Protein AF-A0A7G5FDU5-F1 (afdb_monomer_lite)

Foldseek 3Di:
DVPVLVVLVVVVVVVVPDPPPPPPDADDDDPDDCPVVCLLVSQLVNLVVVLVPPDPDPVSVVVSVVNSVVSNVVSVVVVVVVVQVVLVVVLVVLLVPDDPVLDDPVLLVLCVVLVVLLVLQSSVSQEDNRKDQLCVSDVPSVVSVVSQVSNVVSVQKDKAPPPHPPDSSRIIMGGYSNVSNSSVVVD

Structure (mmCIF, N/CA/C/O backbone):
data_AF-A0A7G5FDU5-F1
#
_entry.id   AF-A0A7G5FDU5-F1
#
loop_
_atom_site.group_PDB
_atom_site.id
_atom_site.type_symbol
_atom_site.label_atom_id
_atom_site.label_alt_id
_atom_site.label_comp_id
_atom_site.label_asym_id
_atom_site.label_entity_id
_atom_site.label_seq_id
_atom_site.pdbx_PDB_ins_code
_atom_site.Cartn_x
_atom_site.Cartn_y
_atom_site.Cartn_z
_atom_site.occupancy
_atom_site.B_iso_or_equiv
_atom_site.auth_seq_id
_atom_site.auth_comp_id
_atom_site.auth_asym_id
_atom_site.auth_atom_id
_atom_site.pdbx_PDB_model_num
ATOM 1 N N . MET A 1 1 ? 20.911 -15.253 -42.446 1.00 45.03 1 MET A N 1
ATOM 2 C CA . MET A 1 1 ? 20.793 -14.123 -41.491 1.00 45.03 1 MET A CA 1
ATOM 3 C C . MET A 1 1 ? 19.355 -13.672 -41.202 1.00 45.03 1 MET A C 1
ATOM 5 O O . MET A 1 1 ? 19.129 -13.190 -40.105 1.00 45.03 1 MET A O 1
ATOM 9 N N . SER A 1 2 ? 18.368 -13.871 -42.090 1.00 50.72 2 SER A N 1
ATOM 10 C CA . SER A 1 2 ? 16.967 -13.445 -41.855 1.00 50.72 2 SER A CA 1
ATOM 11 C C . SER A 1 2 ? 16.194 -14.270 -40.800 1.00 50.72 2 SER A C 1
ATOM 13 O O . SER A 1 2 ? 15.329 -13.727 -40.120 1.00 50.72 2 SER A O 1
ATOM 15 N N . ALA A 1 3 ? 16.530 -15.550 -40.593 1.00 37.69 3 ALA A N 1
ATOM 16 C CA . ALA A 1 3 ? 15.773 -16.426 -39.689 1.00 37.69 3 ALA A CA 1
ATOM 17 C C . ALA A 1 3 ? 15.957 -16.104 -38.191 1.00 37.69 3 ALA A C 1
ATOM 19 O O . ALA A 1 3 ? 15.025 -16.260 -37.409 1.00 37.69 3 ALA A O 1
ATOM 20 N N . ILE A 1 4 ? 17.134 -15.618 -37.784 1.00 46.03 4 ILE A N 1
ATOM 21 C CA . ILE A 1 4 ? 17.449 -15.362 -36.367 1.00 46.03 4 ILE A CA 1
ATOM 22 C C . ILE A 1 4 ? 16.678 -14.136 -35.857 1.00 46.03 4 ILE A C 1
ATOM 24 O O . ILE A 1 4 ? 16.121 -14.167 -34.762 1.00 46.03 4 ILE A O 1
ATOM 28 N N . VAL A 1 5 ? 16.562 -13.092 -36.684 1.00 44.59 5 VAL A N 1
ATOM 29 C CA . VAL A 1 5 ? 15.826 -11.863 -36.349 1.00 44.59 5 VAL A CA 1
ATOM 30 C C . VAL A 1 5 ? 14.330 -12.147 -36.185 1.00 44.59 5 VAL A C 1
ATOM 32 O O . VAL A 1 5 ? 13.728 -11.701 -35.211 1.00 44.59 5 VAL A O 1
ATOM 35 N N . SER A 1 6 ? 13.739 -12.965 -37.065 1.00 43.47 6 SER A N 1
ATOM 36 C CA . SER A 1 6 ? 12.334 -13.374 -36.937 1.00 43.47 6 SER A CA 1
ATOM 37 C C . SER A 1 6 ? 12.074 -14.241 -35.707 1.00 43.47 6 SER A C 1
ATOM 39 O O . SER A 1 6 ? 11.037 -14.073 -35.075 1.00 43.47 6 SER A O 1
ATOM 41 N N . VAL A 1 7 ? 13.000 -15.125 -35.320 1.00 46.69 7 VAL A N 1
ATOM 42 C CA . VAL A 1 7 ? 12.842 -15.973 -34.124 1.00 46.69 7 VAL A CA 1
ATOM 43 C C . VAL A 1 7 ? 12.918 -15.147 -32.838 1.00 46.69 7 VAL A C 1
ATOM 45 O O . VAL A 1 7 ? 12.110 -15.359 -31.936 1.00 46.69 7 VAL A O 1
ATOM 48 N N . VAL A 1 8 ? 13.813 -14.156 -32.762 1.00 51.56 8 VAL A N 1
ATOM 49 C CA . VAL A 1 8 ? 13.905 -13.248 -31.604 1.00 51.56 8 VAL A CA 1
ATOM 50 C C . VAL A 1 8 ? 12.656 -12.370 -31.487 1.00 51.56 8 VAL A C 1
ATOM 52 O O . VAL A 1 8 ? 12.123 -12.209 -30.389 1.00 51.56 8 VAL A O 1
ATOM 55 N N . PHE A 1 9 ? 12.130 -11.864 -32.608 1.00 46.25 9 PHE A N 1
ATOM 56 C CA . PHE A 1 9 ? 10.895 -11.073 -32.617 1.00 46.25 9 PHE A CA 1
ATOM 57 C C . PHE A 1 9 ? 9.661 -11.916 -32.261 1.00 46.25 9 PHE A C 1
ATOM 59 O O . PHE A 1 9 ? 8.802 -11.466 -31.504 1.00 46.25 9 PHE A O 1
ATOM 66 N N . LEU A 1 10 ? 9.592 -13.161 -32.747 1.00 43.03 10 LEU A N 1
ATOM 67 C CA . LEU A 1 10 ? 8.512 -14.100 -32.436 1.00 43.03 10 LEU A CA 1
ATOM 68 C C . LEU A 1 10 ? 8.542 -14.521 -30.960 1.00 43.03 10 LEU A C 1
ATOM 70 O O . LEU A 1 10 ? 7.496 -14.569 -30.320 1.00 43.03 10 LEU A O 1
ATOM 74 N N . LEU A 1 11 ? 9.730 -14.764 -30.394 1.00 45.94 11 LEU A N 1
ATOM 75 C CA . LEU A 1 11 ? 9.900 -15.064 -28.970 1.00 45.94 11 LEU A CA 1
ATOM 76 C C . LEU A 1 11 ? 9.555 -13.857 -28.090 1.00 45.94 11 LEU A C 1
ATOM 78 O O . LEU A 1 11 ? 8.879 -14.027 -27.079 1.00 45.94 11 LEU A O 1
ATOM 82 N N . ALA A 1 12 ? 9.931 -12.639 -28.491 1.00 48.41 12 ALA A N 1
ATOM 83 C CA . ALA A 1 12 ? 9.543 -11.413 -27.791 1.00 48.41 12 ALA A CA 1
ATOM 84 C C . ALA A 1 12 ? 8.020 -11.178 -27.834 1.00 48.41 12 ALA A C 1
ATOM 86 O O . ALA A 1 12 ? 7.420 -10.799 -26.827 1.00 48.41 12 ALA A O 1
ATOM 87 N N . TYR A 1 13 ? 7.381 -11.463 -28.974 1.00 46.00 13 TYR A N 1
ATOM 88 C CA . TYR A 1 13 ? 5.932 -11.359 -29.152 1.00 46.00 13 TYR A CA 1
ATOM 89 C C . TYR A 1 13 ? 5.166 -12.422 -28.345 1.00 46.00 13 TYR A C 1
ATOM 91 O O . TYR A 1 13 ? 4.214 -12.095 -27.637 1.00 46.00 13 TYR A O 1
ATOM 99 N N . LEU A 1 14 ? 5.621 -13.679 -28.366 1.00 42.88 14 LEU A N 1
ATOM 100 C CA . LEU A 1 14 ? 5.042 -14.775 -27.580 1.00 42.88 14 LEU A CA 1
ATOM 101 C C . LEU A 1 14 ? 5.230 -14.565 -26.068 1.00 42.88 14 LEU A C 1
ATOM 103 O O . LEU A 1 14 ? 4.313 -14.832 -25.292 1.00 42.88 14 LEU A O 1
ATOM 107 N N . TYR A 1 15 ? 6.368 -14.013 -25.635 1.00 46.22 15 TYR A N 1
ATOM 108 C CA . TYR A 1 15 ? 6.625 -13.691 -24.224 1.00 46.22 15 TYR A CA 1
ATOM 109 C C . TYR A 1 15 ? 5.814 -12.483 -23.720 1.00 46.22 15 TYR A C 1
ATOM 111 O O . TYR A 1 15 ? 5.502 -12.377 -22.530 1.00 46.22 15 TYR A O 1
ATOM 119 N N . ALA A 1 16 ? 5.432 -11.572 -24.620 1.00 49.00 16 ALA A N 1
ATOM 120 C CA . ALA A 1 16 ? 4.505 -10.486 -24.314 1.00 49.00 16 ALA A CA 1
ATOM 121 C C . ALA A 1 16 ? 3.049 -10.971 -24.164 1.00 49.00 16 ALA A C 1
ATOM 123 O O . ALA A 1 16 ? 2.266 -10.310 -23.474 1.00 49.00 16 ALA A O 1
ATOM 124 N N . GLN A 1 17 ? 2.700 -12.112 -24.774 1.00 42.25 17 GLN A N 1
ATOM 125 C CA . GLN A 1 17 ? 1.347 -12.674 -24.776 1.00 42.25 17 GLN A CA 1
ATOM 126 C C . GLN A 1 17 ? 1.071 -13.725 -23.696 1.00 42.25 17 GLN A C 1
ATOM 128 O O . GLN A 1 17 ? -0.099 -14.010 -23.465 1.00 42.25 17 GLN A O 1
ATOM 133 N N . THR A 1 18 ? 2.068 -14.286 -23.002 1.00 37.06 18 THR A N 1
ATOM 134 C CA . THR A 1 18 ? 1.813 -15.288 -21.952 1.00 37.06 18 THR A CA 1
ATOM 135 C C . THR A 1 18 ? 1.160 -14.656 -20.709 1.00 37.06 18 THR A C 1
ATOM 137 O O . THR A 1 18 ? 1.796 -13.862 -19.999 1.00 37.06 18 THR A O 1
ATOM 140 N N . PRO A 1 19 ? -0.104 -15.002 -20.381 1.00 36.59 19 PRO A N 1
ATOM 141 C CA . PRO A 1 19 ? -0.736 -14.572 -19.145 1.00 36.59 19 PRO A CA 1
ATOM 142 C C . PRO A 1 19 ? -0.238 -15.483 -18.021 1.00 36.59 19 PRO A C 1
ATOM 144 O O . PRO A 1 19 ? -0.848 -16.500 -17.694 1.00 36.59 19 PRO A O 1
ATOM 147 N N . ALA A 1 20 ? 0.905 -15.143 -17.430 1.00 39.84 20 ALA A N 1
ATOM 148 C CA . ALA A 1 20 ? 1.322 -15.783 -16.195 1.00 39.84 20 ALA A CA 1
ATOM 149 C C . ALA A 1 20 ? 0.358 -15.334 -15.089 1.00 39.84 20 ALA A C 1
ATOM 151 O O . ALA A 1 20 ? 0.423 -14.199 -14.616 1.00 39.84 20 ALA A O 1
ATOM 152 N N . ARG A 1 21 ? -0.563 -16.227 -14.707 1.00 34.94 21 ARG A N 1
ATOM 153 C CA . ARG A 1 21 ? -1.276 -16.175 -13.430 1.00 34.94 21 ARG A CA 1
ATOM 154 C C . ARG A 1 21 ? -0.217 -16.186 -12.329 1.00 34.94 21 ARG A C 1
ATOM 156 O O . ARG A 1 21 ? 0.199 -17.248 -11.882 1.00 34.94 21 ARG A O 1
ATOM 163 N N . ALA A 1 22 ? 0.266 -15.011 -11.941 1.00 32.56 22 ALA A N 1
ATOM 164 C CA . ALA A 1 22 ? 1.014 -14.862 -10.711 1.00 32.56 22 ALA A CA 1
ATOM 165 C C . ALA A 1 22 ? 0.015 -15.140 -9.589 1.00 32.56 22 ALA A C 1
ATOM 167 O O . ALA A 1 22 ? -0.865 -14.334 -9.297 1.00 32.56 22 ALA A O 1
ATOM 168 N N . VAL A 1 23 ? 0.085 -16.357 -9.063 1.00 32.56 23 VAL A N 1
ATOM 169 C CA . VAL A 1 23 ? -0.540 -16.750 -7.811 1.00 32.56 23 VAL A CA 1
ATOM 170 C C . VAL A 1 23 ? 0.114 -15.872 -6.748 1.00 32.56 23 VAL A C 1
ATOM 172 O O . VAL A 1 23 ? 1.287 -16.039 -6.428 1.00 32.56 23 VAL A O 1
ATOM 175 N N . PHE A 1 24 ? -0.615 -14.855 -6.296 1.00 31.95 24 PHE A N 1
ATOM 176 C CA . PHE A 1 24 ? -0.237 -14.064 -5.133 1.00 31.95 24 PHE A CA 1
ATOM 177 C C . PHE A 1 24 ? -0.588 -14.910 -3.923 1.00 31.95 24 PHE A C 1
ATOM 179 O O . PHE A 1 24 ? -1.718 -14.858 -3.447 1.00 31.95 24 PHE A O 1
ATOM 186 N N . ASP A 1 25 ? 0.356 -15.756 -3.523 1.00 26.27 25 ASP A N 1
ATOM 187 C CA . ASP A 1 25 ? 0.242 -16.518 -2.293 1.00 26.27 25 ASP A CA 1
ATOM 188 C C . ASP A 1 25 ? 0.950 -15.800 -1.146 1.00 26.27 25 ASP A C 1
ATOM 190 O O . ASP A 1 25 ? 1.929 -15.066 -1.312 1.00 26.27 25 ASP A O 1
ATOM 194 N N . VAL A 1 26 ? 0.362 -16.017 0.014 1.00 36.94 26 VAL A N 1
ATOM 195 C CA . VAL A 1 26 ? 0.601 -15.417 1.314 1.00 36.94 26 VAL A CA 1
ATOM 196 C C . VAL A 1 26 ? 2.055 -15.636 1.767 1.00 36.94 26 VAL A C 1
ATOM 198 O O . VAL A 1 26 ? 2.604 -16.719 1.613 1.00 36.94 26 VAL A O 1
ATOM 201 N N . TYR A 1 27 ? 2.672 -14.598 2.347 1.00 36.84 27 TYR A N 1
ATOM 202 C CA . TYR A 1 27 ? 3.926 -14.633 3.126 1.00 36.84 27 TYR A CA 1
ATOM 203 C C . TYR A 1 27 ? 5.078 -15.505 2.567 1.00 36.84 27 TYR A C 1
ATOM 205 O O . TYR A 1 27 ? 5.300 -16.638 2.995 1.00 36.84 27 TYR A O 1
ATOM 213 N N . ARG A 1 28 ? 5.942 -14.914 1.730 1.00 27.98 28 ARG A N 1
ATOM 214 C CA . ARG A 1 28 ? 7.329 -15.383 1.562 1.00 27.98 28 ARG A CA 1
ATOM 215 C C . ARG A 1 28 ? 8.298 -14.274 1.970 1.00 27.98 28 ARG A C 1
ATOM 217 O O . ARG A 1 28 ? 8.131 -13.122 1.575 1.00 27.98 28 ARG A O 1
ATOM 224 N N . ALA A 1 29 ? 9.277 -14.633 2.803 1.00 27.39 29 ALA A N 1
ATOM 225 C CA . ALA A 1 29 ? 10.441 -13.819 3.170 1.00 27.39 29 ALA A CA 1
ATOM 226 C C . ALA A 1 29 ? 11.141 -13.249 1.910 1.00 27.39 29 ALA A C 1
ATOM 228 O O . ALA A 1 29 ? 10.884 -13.762 0.821 1.00 27.39 29 ALA A O 1
ATOM 229 N N . PRO A 1 30 ? 11.989 -12.200 2.010 1.00 34.31 30 PRO A N 1
ATOM 230 C CA . PRO A 1 30 ? 12.403 -11.382 0.874 1.00 34.31 30 PRO A CA 1
ATOM 231 C C . PRO A 1 30 ? 13.429 -12.115 -0.000 1.00 34.31 30 PRO A C 1
ATOM 233 O O . PRO A 1 30 ? 14.599 -11.754 -0.057 1.00 34.31 30 PRO A O 1
ATOM 236 N N . GLU A 1 31 ? 12.994 -13.135 -0.723 1.00 30.31 31 GLU A N 1
ATOM 237 C CA . GLU A 1 31 ? 13.630 -13.528 -1.965 1.00 30.31 31 GLU A CA 1
ATOM 238 C C . GLU A 1 31 ? 13.077 -12.587 -3.023 1.00 30.31 31 GLU A C 1
ATOM 240 O O . GLU A 1 31 ? 11.951 -12.749 -3.484 1.00 30.31 31 GLU A O 1
ATOM 245 N N . VAL A 1 32 ? 13.857 -11.532 -3.285 1.00 35.81 32 VAL A N 1
ATOM 246 C CA . VAL A 1 32 ? 13.950 -10.809 -4.558 1.00 35.81 32 VAL A CA 1
ATOM 247 C C . VAL A 1 32 ? 12.644 -10.853 -5.345 1.00 35.81 32 VAL A C 1
ATOM 249 O O . VAL A 1 32 ? 12.407 -11.815 -6.070 1.00 35.81 32 VAL A O 1
ATOM 252 N N . TYR A 1 33 ? 11.826 -9.794 -5.258 1.00 36.84 33 TYR A N 1
ATOM 253 C CA . TYR A 1 33 ? 10.831 -9.531 -6.299 1.00 36.84 33 TYR A CA 1
ATOM 254 C C . TYR A 1 33 ? 11.537 -9.771 -7.636 1.00 36.84 33 TYR A C 1
ATOM 256 O O . TYR A 1 33 ? 12.471 -9.017 -7.941 1.00 36.84 33 TYR A O 1
ATOM 264 N N . PRO A 1 34 ? 11.156 -10.774 -8.449 1.00 41.06 34 PRO A N 1
ATOM 265 C CA . PRO A 1 34 ? 11.566 -10.733 -9.822 1.00 41.06 34 PRO A CA 1
ATOM 266 C C . PRO A 1 34 ? 10.734 -9.587 -10.384 1.00 41.06 34 PRO A C 1
ATOM 268 O O . PRO A 1 34 ? 9.644 -9.783 -10.916 1.00 41.06 34 PRO A O 1
ATOM 271 N N . VAL A 1 35 ? 11.259 -8.357 -10.287 1.00 48.47 35 VAL A N 1
ATOM 272 C CA . VAL A 1 35 ? 11.100 -7.429 -11.398 1.00 48.47 35 VAL A CA 1
ATOM 273 C C . VAL A 1 35 ? 11.392 -8.319 -12.593 1.00 48.47 35 VAL A C 1
ATOM 275 O O . VAL A 1 35 ? 12.452 -8.952 -12.597 1.00 48.47 35 VAL A O 1
ATOM 278 N N . PRO A 1 36 ? 10.433 -8.542 -13.503 1.00 58.31 36 PRO A N 1
ATOM 279 C CA . PRO A 1 36 ? 10.649 -9.457 -14.598 1.00 58.31 36 PRO A CA 1
ATOM 280 C C . PRO A 1 36 ? 11.662 -8.751 -15.488 1.00 58.31 36 PRO A C 1
ATOM 282 O O . PRO A 1 36 ? 11.277 -8.074 -16.433 1.00 58.31 36 PRO A O 1
ATOM 285 N N . TRP A 1 37 ? 12.947 -8.839 -15.137 1.00 47.88 37 TRP A N 1
ATOM 286 C CA . TRP A 1 37 ? 14.044 -8.092 -15.733 1.00 47.88 37 TRP A CA 1
ATOM 287 C C . TRP A 1 37 ? 14.071 -8.373 -17.220 1.00 47.88 37 TRP A C 1
ATOM 289 O O . TRP A 1 37 ? 14.309 -7.459 -17.986 1.00 47.88 37 TRP A O 1
ATOM 299 N N . GLY A 1 38 ? 13.657 -9.578 -17.629 1.00 53.38 38 GLY A N 1
ATOM 300 C CA . GLY A 1 38 ? 13.282 -9.881 -19.004 1.00 53.38 38 GLY A CA 1
ATOM 301 C C . GLY A 1 38 ? 12.416 -8.781 -19.619 1.00 53.38 38 GLY A C 1
ATOM 302 O O . GLY A 1 38 ? 12.852 -8.138 -20.545 1.00 53.38 38 GLY A O 1
ATOM 303 N N . ARG A 1 39 ? 11.247 -8.444 -19.077 1.00 53.69 39 ARG A N 1
ATOM 304 C CA . ARG A 1 39 ? 10.368 -7.393 -19.628 1.00 53.69 39 ARG A CA 1
ATOM 305 C C . ARG A 1 39 ? 10.974 -5.985 -19.597 1.00 53.69 39 ARG A C 1
ATOM 307 O O . ARG A 1 39 ? 10.669 -5.206 -20.490 1.00 53.69 39 ARG A O 1
ATOM 314 N N . VAL A 1 40 ? 11.821 -5.658 -18.621 1.00 55.75 40 VAL A N 1
ATOM 315 C CA . VAL A 1 40 ? 12.484 -4.338 -18.526 1.00 55.75 40 VAL A CA 1
ATOM 316 C C . VAL A 1 40 ? 13.657 -4.221 -19.507 1.00 55.75 40 VAL A C 1
ATOM 318 O O . VAL A 1 40 ? 13.827 -3.188 -20.145 1.00 55.75 40 VAL A O 1
ATOM 321 N N . ILE A 1 41 ? 14.441 -5.289 -19.649 1.00 57.91 41 ILE A N 1
ATOM 322 C CA . ILE A 1 41 ? 15.707 -5.339 -20.388 1.00 57.91 41 ILE A CA 1
ATOM 323 C C . ILE A 1 41 ? 15.491 -5.764 -21.846 1.00 57.91 41 ILE A C 1
ATOM 325 O O . ILE A 1 41 ? 16.183 -5.258 -22.722 1.00 57.91 41 ILE A O 1
ATOM 329 N N . PHE A 1 42 ? 14.532 -6.651 -22.147 1.00 59.12 42 PHE A N 1
ATOM 330 C CA . PHE A 1 42 ? 14.324 -7.152 -23.515 1.00 59.12 42 PHE A CA 1
ATOM 331 C C . PHE A 1 42 ? 14.007 -6.043 -24.516 1.00 59.12 42 PHE A C 1
ATOM 333 O O . PHE A 1 42 ? 14.603 -6.062 -25.585 1.00 59.12 42 PHE A O 1
ATOM 340 N N . PRO A 1 43 ? 13.096 -5.090 -24.235 1.00 61.72 43 PRO A N 1
ATOM 341 C CA . PRO A 1 43 ? 12.766 -4.044 -25.197 1.00 61.72 43 PRO A CA 1
ATOM 342 C C . PRO A 1 43 ? 13.971 -3.173 -25.589 1.00 61.72 43 PRO A C 1
ATOM 344 O O . PRO A 1 43 ? 14.227 -3.066 -26.788 1.00 61.72 43 PRO A O 1
ATOM 347 N N . PRO A 1 44 ? 14.767 -2.611 -24.653 1.00 55.94 44 PRO A N 1
ATOM 348 C CA . PRO A 1 44 ? 15.972 -1.877 -25.031 1.00 55.94 44 PRO A CA 1
ATOM 349 C C . PRO A 1 44 ? 17.042 -2.787 -25.652 1.00 55.94 44 PRO A C 1
ATOM 351 O O . PRO A 1 44 ? 17.663 -2.395 -26.636 1.00 55.94 44 PRO A O 1
ATOM 354 N N . ALA A 1 45 ? 17.223 -4.020 -25.161 1.00 58.91 45 ALA A N 1
ATOM 355 C CA . ALA A 1 45 ? 18.191 -4.955 -25.737 1.00 58.91 45 ALA A CA 1
ATOM 356 C C . ALA A 1 45 ? 17.833 -5.363 -27.178 1.00 58.91 45 ALA A C 1
ATOM 358 O O . ALA A 1 45 ? 18.715 -5.453 -28.024 1.00 58.91 45 ALA A O 1
ATOM 359 N N . ALA A 1 46 ? 16.550 -5.549 -27.495 1.00 61.38 46 ALA A N 1
ATOM 360 C CA . ALA A 1 46 ? 16.082 -5.867 -28.842 1.00 61.38 46 ALA A CA 1
ATOM 361 C C . ALA A 1 46 ? 16.285 -4.698 -29.819 1.00 61.38 46 ALA A C 1
ATOM 363 O O . ALA A 1 46 ? 16.607 -4.937 -30.981 1.00 61.38 46 ALA A O 1
ATOM 364 N N . VAL A 1 47 ? 16.154 -3.449 -29.355 1.00 63.00 47 VAL A N 1
ATOM 365 C CA . VAL A 1 47 ? 16.478 -2.254 -30.154 1.00 63.00 47 VAL A CA 1
ATOM 366 C C . VAL A 1 47 ? 17.978 -2.192 -30.457 1.00 63.00 47 VAL A C 1
ATOM 368 O O . VAL A 1 47 ? 18.354 -1.978 -31.606 1.00 63.00 47 VAL A O 1
ATOM 371 N N . VAL A 1 48 ? 18.831 -2.457 -29.463 1.00 61.53 48 VAL A N 1
ATOM 372 C CA . VAL A 1 48 ? 20.294 -2.494 -29.641 1.00 61.53 48 VAL A CA 1
ATOM 373 C C . VAL A 1 48 ? 20.723 -3.657 -30.547 1.00 61.53 48 VAL A C 1
ATOM 375 O O . VAL A 1 48 ? 21.554 -3.477 -31.429 1.00 61.53 48 VAL A O 1
ATOM 378 N N . CYS A 1 49 ? 20.131 -4.846 -30.405 1.00 61.56 49 CYS A N 1
ATOM 379 C CA . CYS A 1 49 ? 20.436 -5.991 -31.270 1.00 61.56 49 CYS A CA 1
ATOM 380 C C . CYS A 1 49 ? 19.889 -5.834 -32.699 1.00 61.56 49 CYS A C 1
ATOM 382 O O . CYS A 1 49 ? 20.503 -6.329 -33.641 1.00 61.56 49 CYS A O 1
ATOM 384 N N . GLY A 1 50 ? 18.762 -5.139 -32.887 1.00 58.88 50 GLY A N 1
ATOM 385 C CA . GLY A 1 50 ? 18.213 -4.814 -34.210 1.00 58.88 50 GLY A CA 1
ATOM 386 C C . GLY A 1 50 ? 19.071 -3.828 -35.012 1.00 58.88 50 GLY A C 1
ATOM 387 O O . GLY A 1 50 ? 18.857 -3.660 -36.208 1.00 58.88 50 GLY A O 1
ATOM 388 N N . ALA A 1 51 ? 20.056 -3.208 -34.363 1.00 57.28 51 ALA A N 1
ATOM 389 C CA . ALA A 1 51 ? 20.980 -2.244 -34.942 1.00 57.28 51 ALA A CA 1
ATOM 390 C C . ALA A 1 51 ? 22.247 -2.849 -35.549 1.00 57.28 51 ALA A C 1
ATOM 392 O O . ALA A 1 51 ? 23.041 -2.132 -36.160 1.00 57.28 51 ALA A O 1
ATOM 393 N N . ILE A 1 52 ? 22.456 -4.155 -35.357 1.00 56.59 52 ILE A N 1
ATOM 394 C CA . ILE A 1 52 ? 23.602 -4.887 -35.894 1.00 56.59 52 ILE A CA 1
ATOM 395 C C . ILE A 1 52 ? 23.514 -4.830 -37.428 1.00 56.59 52 ILE A C 1
ATOM 397 O O . ILE A 1 52 ? 22.726 -5.550 -38.040 1.00 56.59 52 ILE A O 1
ATOM 401 N N . GLY A 1 53 ? 24.297 -3.934 -38.039 1.00 56.97 53 GLY A N 1
ATOM 402 C CA . GLY A 1 53 ? 24.284 -3.649 -39.479 1.00 56.97 53 GLY A CA 1
ATOM 403 C C . GLY A 1 53 ? 24.139 -2.168 -39.855 1.00 56.97 53 GLY A C 1
ATOM 404 O O . GLY A 1 53 ? 24.202 -1.853 -41.043 1.00 56.97 53 GLY A O 1
ATOM 405 N N . LEU A 1 54 ? 23.958 -1.260 -38.889 1.00 60.19 54 LEU A N 1
ATOM 406 C CA . LEU A 1 54 ? 24.036 0.182 -39.141 1.00 60.19 54 LEU A CA 1
ATOM 407 C C . LEU A 1 54 ? 25.498 0.626 -39.358 1.00 60.19 54 LEU A C 1
ATOM 409 O O . LEU A 1 54 ? 26.401 0.062 -38.739 1.00 60.19 54 LEU A O 1
ATOM 413 N N . PRO A 1 55 ? 25.749 1.613 -40.238 1.00 65.06 55 PRO A N 1
ATOM 414 C CA . PRO A 1 55 ? 27.085 2.162 -40.438 1.00 65.06 55 PRO A CA 1
ATOM 415 C C . PRO A 1 55 ? 27.570 2.843 -39.157 1.00 65.06 55 PRO A C 1
ATOM 417 O O . PRO A 1 55 ? 26.844 3.663 -38.603 1.00 65.06 55 PRO A O 1
ATOM 420 N N . ASP A 1 56 ? 28.793 2.518 -38.736 1.00 66.31 56 ASP A N 1
ATOM 421 C CA . ASP A 1 56 ? 29.419 2.943 -37.476 1.00 66.31 56 ASP A CA 1
ATOM 422 C C . ASP A 1 56 ? 29.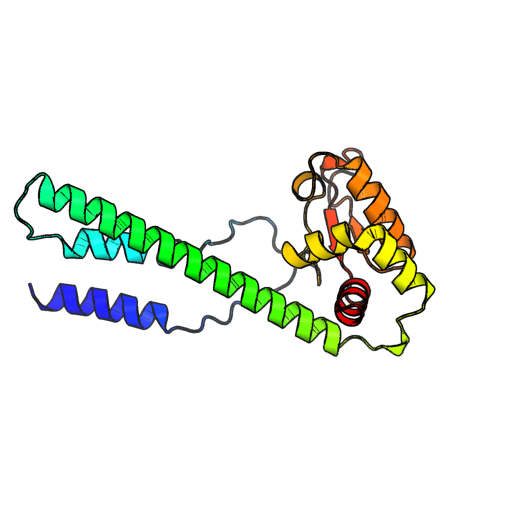706 4.456 -37.498 1.00 66.31 56 ASP A C 1
ATOM 424 O O . ASP A 1 56 ? 30.763 4.930 -37.921 1.00 66.31 56 ASP A O 1
ATOM 428 N N . THR A 1 57 ? 28.683 5.242 -37.172 1.00 70.94 57 THR A N 1
ATOM 429 C CA . THR A 1 57 ? 28.687 6.701 -37.278 1.00 70.94 57 THR A CA 1
ATOM 430 C C . THR A 1 57 ? 28.140 7.310 -35.995 1.00 70.94 57 THR A C 1
ATOM 432 O O . THR A 1 57 ? 27.228 6.780 -35.369 1.00 70.94 57 THR A O 1
ATOM 435 N N . ALA A 1 58 ? 28.606 8.505 -35.627 1.00 66.81 58 ALA A N 1
ATOM 436 C CA . ALA A 1 58 ? 28.087 9.199 -34.443 1.00 66.81 58 ALA A CA 1
ATOM 437 C C . ALA A 1 58 ? 26.551 9.410 -34.482 1.00 66.81 58 ALA A C 1
ATOM 439 O O . ALA A 1 58 ? 25.902 9.513 -33.442 1.00 66.81 58 ALA A O 1
ATOM 440 N N . ALA A 1 59 ? 25.956 9.449 -35.682 1.00 68.38 59 ALA A N 1
ATOM 441 C CA . ALA A 1 59 ? 24.512 9.547 -35.875 1.00 68.38 59 ALA A CA 1
ATOM 442 C C . ALA A 1 59 ? 23.769 8.229 -35.582 1.00 68.38 59 ALA A C 1
ATOM 444 O O . ALA A 1 59 ? 22.686 8.273 -34.995 1.00 68.38 59 ALA A O 1
ATOM 445 N N . SER A 1 60 ? 24.326 7.066 -35.949 1.00 65.31 60 SER A N 1
ATOM 446 C CA . SER A 1 60 ? 23.728 5.767 -35.608 1.00 65.31 60 SER A CA 1
A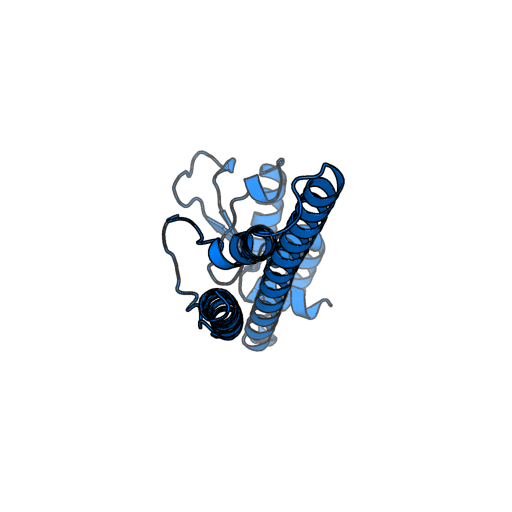TOM 447 C C . SER A 1 60 ? 23.761 5.526 -34.102 1.00 65.31 60 SER A C 1
ATOM 449 O O . SER A 1 60 ? 22.753 5.111 -33.538 1.00 65.31 60 SER A O 1
ATOM 451 N N . ASP A 1 61 ? 24.853 5.887 -33.430 1.00 66.06 61 ASP A N 1
ATOM 452 C CA . ASP A 1 61 ? 24.987 5.717 -31.978 1.00 66.06 61 ASP A CA 1
ATOM 453 C C . ASP A 1 61 ? 23.983 6.575 -31.204 1.00 66.06 61 ASP A C 1
ATOM 455 O O . ASP A 1 61 ? 23.322 6.100 -30.276 1.00 66.06 61 ASP A O 1
ATOM 459 N N . ALA A 1 62 ? 23.797 7.829 -31.629 1.00 70.12 62 ALA A N 1
ATOM 460 C CA . ALA A 1 62 ? 22.805 8.724 -31.042 1.00 70.12 62 ALA A CA 1
ATOM 461 C C . ALA A 1 62 ? 21.368 8.201 -31.230 1.00 70.12 62 ALA A C 1
ATOM 463 O O . ALA A 1 62 ? 20.548 8.279 -30.307 1.00 70.12 62 ALA A O 1
ATOM 464 N N . LEU A 1 63 ? 21.056 7.626 -32.397 1.00 69.69 63 LEU A N 1
ATOM 465 C CA . LEU A 1 63 ? 19.751 7.018 -32.671 1.00 69.69 63 LEU A CA 1
ATOM 466 C C . LEU A 1 63 ? 19.505 5.765 -31.825 1.00 69.69 63 LEU A C 1
ATOM 468 O O . LEU A 1 63 ? 18.395 5.562 -31.340 1.00 69.69 63 LEU A O 1
ATOM 472 N N . LEU A 1 64 ? 20.527 4.945 -31.589 1.00 71.12 64 LEU A N 1
ATOM 473 C CA . LEU A 1 64 ? 20.397 3.745 -30.761 1.00 71.12 64 LEU A CA 1
ATOM 474 C C . LEU A 1 64 ? 20.245 4.062 -29.287 1.00 71.12 64 LEU A C 1
ATOM 476 O O . LEU A 1 64 ? 19.433 3.439 -28.601 1.00 71.12 64 LEU A O 1
ATOM 480 N N . LEU A 1 65 ? 20.966 5.070 -28.809 1.00 72.19 65 LEU A N 1
ATOM 481 C CA . LEU A 1 65 ? 20.847 5.523 -27.435 1.00 72.19 65 LEU A CA 1
ATOM 482 C C . LEU A 1 65 ? 19.466 6.141 -27.172 1.00 72.19 65 LEU A C 1
ATOM 484 O O . LEU A 1 65 ? 18.830 5.838 -26.161 1.00 72.19 65 LEU A O 1
ATOM 488 N N . THR A 1 66 ? 18.949 6.947 -28.102 1.00 72.94 66 THR A N 1
ATOM 489 C CA . THR A 1 66 ? 17.605 7.541 -27.982 1.00 72.94 66 THR A CA 1
ATOM 490 C C . THR A 1 66 ? 16.492 6.503 -28.137 1.00 72.94 66 THR A C 1
ATOM 492 O O . THR A 1 66 ? 15.558 6.478 -27.335 1.00 72.94 66 THR A O 1
ATOM 495 N N . ALA A 1 67 ? 16.600 5.584 -29.098 1.00 69.88 67 ALA A N 1
ATOM 496 C CA . ALA A 1 67 ? 15.620 4.516 -29.276 1.00 69.88 67 ALA A CA 1
ATOM 497 C C . ALA A 1 67 ? 15.628 3.521 -28.099 1.00 69.88 67 ALA A C 1
ATOM 499 O O . ALA A 1 67 ? 14.566 3.127 -27.613 1.00 69.88 67 ALA A O 1
ATOM 500 N N . GLY A 1 68 ? 16.810 3.154 -27.593 1.00 69.94 68 GLY A N 1
ATOM 501 C CA . GLY A 1 68 ? 16.968 2.278 -26.433 1.00 69.94 68 GLY A CA 1
ATOM 502 C C . GLY A 1 68 ? 16.423 2.903 -25.148 1.00 69.94 68 GLY A C 1
ATOM 503 O O . GLY A 1 68 ? 15.688 2.246 -24.410 1.00 69.94 68 GLY A O 1
ATOM 504 N N . THR A 1 69 ? 16.704 4.188 -24.901 1.00 72.31 69 THR A N 1
ATOM 505 C CA . THR A 1 69 ? 16.145 4.909 -23.743 1.00 72.31 69 THR A CA 1
ATOM 506 C C . THR A 1 69 ? 14.627 5.032 -23.838 1.00 72.31 69 THR A C 1
ATOM 508 O O . THR A 1 69 ? 13.944 4.688 -22.875 1.00 72.31 69 THR A O 1
ATOM 511 N N . ALA A 1 70 ? 14.073 5.396 -24.999 1.00 70.81 70 ALA A N 1
ATOM 512 C CA . ALA A 1 70 ? 12.625 5.464 -25.202 1.00 70.81 70 ALA A CA 1
ATOM 513 C C . ALA A 1 70 ? 11.934 4.102 -24.992 1.00 70.81 70 ALA A C 1
ATOM 515 O O . ALA A 1 70 ? 10.907 4.024 -24.310 1.00 70.81 70 ALA A O 1
ATOM 516 N N . ALA A 1 71 ? 12.513 3.018 -25.521 1.00 69.75 71 ALA A N 1
ATOM 517 C CA . ALA A 1 71 ? 12.007 1.661 -25.320 1.00 69.75 71 ALA A CA 1
ATOM 518 C C . ALA A 1 71 ? 12.072 1.234 -23.844 1.00 69.75 71 ALA A C 1
ATOM 520 O O . ALA A 1 71 ? 11.119 0.643 -23.329 1.00 69.75 71 ALA A O 1
ATOM 521 N N . GLY A 1 72 ? 13.160 1.577 -23.146 1.00 68.94 72 GLY A N 1
ATOM 522 C CA . GLY A 1 72 ? 13.304 1.358 -21.708 1.00 68.94 72 GLY A CA 1
ATOM 523 C C . GLY A 1 72 ? 12.236 2.098 -20.899 1.00 68.94 72 GLY A C 1
ATOM 524 O O . GLY A 1 72 ? 11.545 1.485 -20.084 1.00 68.94 72 GLY A O 1
ATOM 525 N N . THR A 1 73 ? 12.033 3.393 -21.163 1.00 73.69 73 THR A N 1
ATOM 526 C CA . THR A 1 73 ? 11.033 4.220 -20.468 1.00 73.69 73 THR A CA 1
ATOM 527 C C . THR A 1 73 ? 9.612 3.712 -20.705 1.00 73.69 73 THR A C 1
ATOM 529 O O . THR A 1 73 ? 8.843 3.574 -19.750 1.00 73.69 73 THR A O 1
ATOM 532 N N . LEU A 1 74 ? 9.260 3.376 -21.950 1.00 70.38 74 LEU A N 1
ATOM 533 C CA . LEU A 1 74 ? 7.947 2.819 -22.285 1.00 70.38 74 LEU A CA 1
ATOM 534 C C . LEU A 1 74 ? 7.717 1.466 -21.611 1.00 70.38 74 LEU A C 1
ATOM 536 O O . LEU A 1 74 ? 6.648 1.246 -21.037 1.00 70.38 74 LEU A O 1
ATOM 540 N N . SER A 1 75 ? 8.716 0.580 -21.621 1.00 68.69 75 SER A N 1
ATOM 541 C CA . SER A 1 75 ? 8.620 -0.715 -20.945 1.00 68.69 75 SER A CA 1
ATOM 542 C C . SER A 1 75 ? 8.350 -0.541 -19.451 1.00 68.69 75 SER A C 1
ATOM 544 O O . SER A 1 75 ? 7.360 -1.066 -18.930 1.00 68.69 75 SER A O 1
ATOM 546 N N . MET A 1 76 ? 9.155 0.290 -18.784 1.00 67.62 76 MET A N 1
ATOM 547 C CA . MET A 1 76 ? 8.992 0.598 -17.367 1.00 67.62 76 MET A CA 1
ATOM 548 C C . MET A 1 76 ? 7.591 1.161 -17.081 1.00 67.62 76 MET A C 1
ATOM 550 O O . MET A 1 76 ? 6.894 0.688 -16.181 1.00 67.62 76 MET A O 1
ATOM 554 N N . HIS A 1 77 ? 7.126 2.110 -17.900 1.00 72.00 77 HIS A N 1
ATOM 555 C CA . HIS A 1 77 ? 5.799 2.707 -17.767 1.00 72.00 77 HIS A CA 1
ATOM 556 C C . HIS A 1 77 ? 4.672 1.672 -17.913 1.00 72.00 77 HIS A C 1
ATOM 558 O O . HIS A 1 77 ? 3.701 1.679 -17.148 1.00 72.00 77 HIS A O 1
ATOM 564 N N . THR A 1 78 ? 4.787 0.742 -18.864 1.00 69.44 78 THR A N 1
ATOM 565 C CA . THR A 1 78 ? 3.780 -0.314 -19.050 1.00 69.44 78 THR A CA 1
ATOM 566 C C . THR A 1 78 ? 3.722 -1.280 -17.867 1.00 69.44 78 THR A C 1
ATOM 568 O O . THR A 1 78 ? 2.635 -1.713 -17.487 1.00 69.44 78 THR A O 1
ATOM 571 N N . LEU A 1 79 ? 4.861 -1.586 -17.241 1.00 69.38 79 LEU A N 1
ATOM 572 C CA . LEU A 1 79 ? 4.914 -2.447 -16.060 1.00 69.38 79 LEU A CA 1
ATOM 573 C C . LEU A 1 79 ? 4.284 -1.764 -14.846 1.00 69.38 79 LEU A C 1
ATOM 575 O O . LEU A 1 79 ? 3.420 -2.357 -14.200 1.00 69.38 79 LEU A O 1
ATOM 579 N N . PHE A 1 80 ? 4.637 -0.503 -14.590 1.00 69.19 80 PHE A N 1
ATOM 580 C CA . PHE A 1 80 ? 4.035 0.272 -13.504 1.00 69.19 80 PHE A CA 1
ATOM 581 C C . PHE A 1 80 ? 2.526 0.439 -13.690 1.00 69.19 80 PHE A C 1
ATOM 583 O O . PHE A 1 80 ? 1.750 0.170 -12.774 1.00 69.19 80 PHE A O 1
ATOM 590 N N . SER A 1 81 ? 2.080 0.823 -14.887 1.00 69.06 81 SER A N 1
ATOM 591 C CA . SER A 1 81 ? 0.651 1.012 -15.162 1.00 69.06 81 SER A CA 1
ATOM 592 C C . SER A 1 81 ? -0.154 -0.287 -15.051 1.00 69.06 81 SER A C 1
ATOM 594 O O . SER A 1 81 ? -1.288 -0.257 -14.569 1.00 69.06 81 SER A O 1
ATOM 596 N N . ARG A 1 82 ? 0.418 -1.437 -15.436 1.00 69.56 82 ARG A N 1
ATOM 597 C CA . ARG A 1 82 ? -0.198 -2.755 -15.214 1.00 69.56 82 ARG A CA 1
ATOM 598 C C . ARG A 1 82 ? -0.281 -3.101 -13.729 1.00 69.56 82 ARG A C 1
ATOM 600 O O . ARG A 1 82 ? -1.366 -3.453 -13.277 1.00 69.56 82 ARG A O 1
ATOM 607 N N . GLY A 1 83 ? 0.800 -2.912 -12.970 1.00 68.19 83 GLY A N 1
ATOM 608 C CA . GLY A 1 83 ? 0.804 -3.139 -11.521 1.00 68.19 83 GLY A CA 1
ATOM 609 C C . GLY A 1 83 ? -0.261 -2.308 -10.800 1.00 68.19 83 GLY A C 1
ATOM 610 O O . GLY A 1 83 ? -1.066 -2.846 -10.042 1.00 68.19 83 GLY A O 1
ATOM 611 N N . LEU A 1 84 ? -0.363 -1.018 -11.134 1.00 67.69 84 LEU A N 1
ATOM 612 C CA . LEU A 1 84 ? -1.396 -0.130 -10.590 1.00 67.69 84 LEU A CA 1
ATOM 613 C C . LEU A 1 84 ? -2.817 -0.573 -10.974 1.00 67.69 84 LEU A C 1
ATOM 615 O O . LEU A 1 84 ? -3.746 -0.457 -10.172 1.00 67.69 84 LEU A O 1
ATOM 619 N N . ARG A 1 85 ? -3.025 -1.080 -12.199 1.00 71.19 85 ARG A N 1
ATOM 620 C CA . ARG A 1 85 ? -4.327 -1.627 -12.621 1.00 71.19 85 ARG A CA 1
ATOM 621 C C . ARG A 1 85 ? -4.694 -2.870 -11.818 1.00 71.19 85 ARG A C 1
ATOM 623 O O . ARG A 1 85 ? -5.825 -2.957 -11.350 1.00 71.19 85 ARG A O 1
ATOM 630 N N . GLU A 1 86 ? -3.760 -3.795 -11.626 1.00 73.00 86 GLU A N 1
ATOM 631 C CA . GLU A 1 86 ? -3.983 -5.010 -10.837 1.00 73.00 86 GLU A CA 1
ATOM 632 C C . GLU A 1 86 ? -4.285 -4.694 -9.371 1.00 73.00 86 GLU A C 1
ATOM 634 O O . GLU A 1 86 ? -5.246 -5.227 -8.819 1.00 73.00 86 GLU A O 1
ATOM 639 N N . GLN A 1 87 ? -3.544 -3.768 -8.758 1.00 68.62 87 GLN A N 1
ATOM 640 C CA . GLN A 1 87 ? -3.823 -3.300 -7.398 1.00 68.62 87 GLN A CA 1
ATOM 641 C C . GLN A 1 87 ? -5.229 -2.703 -7.280 1.00 68.62 87 GLN A C 1
ATOM 643 O O . GLN A 1 87 ? -5.978 -3.046 -6.367 1.00 68.62 87 GLN A O 1
ATOM 648 N N . ARG A 1 88 ? -5.636 -1.860 -8.239 1.00 73.06 88 ARG A N 1
ATOM 649 C CA . ARG A 1 88 ? -6.997 -1.297 -8.276 1.00 73.06 88 ARG A CA 1
ATOM 650 C C . ARG A 1 88 ? -8.066 -2.374 -8.410 1.00 73.06 88 ARG A C 1
ATOM 652 O O . ARG A 1 88 ? -9.125 -2.245 -7.799 1.00 73.06 88 ARG A O 1
ATOM 659 N N . LEU A 1 89 ? -7.814 -3.407 -9.212 1.00 74.50 89 LEU A N 1
ATOM 660 C CA . LEU A 1 89 ? -8.730 -4.538 -9.339 1.00 74.50 89 LEU A CA 1
ATOM 661 C C . LEU A 1 89 ? -8.853 -5.284 -8.010 1.00 74.50 89 LEU A C 1
ATOM 663 O O . LEU A 1 89 ? -9.976 -5.526 -7.583 1.00 74.50 89 LEU A O 1
ATOM 667 N N . ARG A 1 90 ? -7.742 -5.545 -7.311 1.00 73.50 90 ARG A N 1
ATOM 668 C CA . ARG A 1 90 ? -7.771 -6.202 -5.994 1.00 73.50 90 ARG A CA 1
ATOM 669 C C . ARG A 1 90 ? -8.509 -5.401 -4.940 1.00 73.50 90 ARG A C 1
ATOM 671 O O . ARG A 1 90 ? -9.356 -5.954 -4.247 1.00 73.50 90 ARG A O 1
ATOM 678 N N . LEU A 1 91 ? -8.248 -4.097 -4.867 1.00 73.00 91 LEU A N 1
ATOM 679 C CA . LEU A 1 91 ? -8.973 -3.193 -3.974 1.00 73.00 91 LEU A CA 1
ATOM 680 C C . LEU A 1 91 ? -10.483 -3.256 -4.233 1.00 73.00 91 LEU A C 1
ATOM 682 O O . LEU A 1 91 ? -11.263 -3.352 -3.292 1.00 73.00 91 LEU A O 1
ATOM 686 N N . ARG A 1 92 ? -10.907 -3.263 -5.506 1.00 77.38 92 ARG A N 1
ATOM 687 C CA . ARG A 1 92 ? -12.327 -3.394 -5.879 1.00 77.38 92 ARG A CA 1
ATOM 688 C C . ARG A 1 92 ? -12.905 -4.759 -5.516 1.00 77.38 92 ARG A C 1
ATOM 690 O O . ARG A 1 92 ? -14.029 -4.828 -5.023 1.00 77.38 92 ARG A O 1
ATOM 697 N N . THR A 1 93 ? -12.169 -5.844 -5.748 1.00 76.62 93 THR A N 1
ATOM 698 C CA . THR A 1 93 ? -12.635 -7.192 -5.392 1.00 76.62 93 THR A CA 1
ATOM 699 C C . THR A 1 93 ? -12.716 -7.392 -3.883 1.00 76.62 93 THR A C 1
ATOM 701 O O . THR A 1 93 ? -13.619 -8.070 -3.420 1.00 76.62 93 THR A O 1
ATOM 704 N N . LEU A 1 94 ? -11.817 -6.782 -3.108 1.00 75.50 94 LEU A N 1
ATOM 705 C CA . LEU A 1 94 ? -11.866 -6.819 -1.647 1.00 75.50 94 LEU A CA 1
ATOM 706 C C . LEU A 1 94 ? -13.031 -5.986 -1.120 1.00 75.50 94 LEU A C 1
ATOM 708 O O . LEU A 1 94 ? -13.858 -6.498 -0.378 1.00 75.50 94 LEU A O 1
ATOM 712 N N . ALA A 1 95 ? -13.164 -4.744 -1.589 1.00 76.06 95 ALA A N 1
ATOM 713 C CA . ALA A 1 95 ? -14.256 -3.864 -1.180 1.00 76.06 95 ALA A CA 1
ATOM 714 C C . ALA A 1 95 ? -15.652 -4.422 -1.519 1.00 76.06 95 ALA A C 1
ATOM 716 O O . ALA A 1 95 ? -16.608 -4.110 -0.820 1.00 76.06 95 ALA A O 1
ATOM 717 N N . SER A 1 96 ? -15.779 -5.235 -2.574 1.00 75.94 96 SER A N 1
ATOM 718 C CA . SER A 1 96 ? -17.050 -5.880 -2.947 1.00 75.94 96 SER A CA 1
ATOM 719 C C . SER A 1 96 ? -17.356 -7.166 -2.175 1.00 75.94 96 SER A C 1
ATOM 721 O O . SER A 1 96 ? -18.503 -7.600 -2.186 1.00 75.94 96 SER A O 1
ATOM 723 N N . ARG A 1 97 ? -16.360 -7.785 -1.528 1.00 75.25 97 ARG A N 1
ATOM 724 C CA . ARG A 1 97 ? -16.541 -9.003 -0.719 1.00 75.25 97 ARG A CA 1
ATOM 725 C C . ARG A 1 97 ? -16.850 -8.709 0.744 1.00 75.25 97 ARG A C 1
ATOM 727 O O . ARG A 1 97 ? -17.475 -9.538 1.392 1.00 75.25 97 ARG A O 1
ATOM 734 N N . THR A 1 98 ? -16.399 -7.571 1.261 1.00 69.56 98 THR A N 1
ATOM 735 C CA . THR A 1 98 ? -16.684 -7.160 2.638 1.00 69.56 98 THR A CA 1
ATOM 736 C C . THR A 1 98 ? -18.117 -6.626 2.735 1.00 69.56 98 THR A C 1
ATOM 738 O O . THR A 1 98 ? -18.553 -5.854 1.877 1.00 69.56 98 THR A O 1
ATOM 741 N N . GLU A 1 99 ? -18.871 -7.032 3.758 1.00 72.44 99 GLU A N 1
ATOM 742 C CA . GLU A 1 99 ? -20.250 -6.571 3.954 1.00 72.44 99 GLU A CA 1
ATOM 743 C C . GLU A 1 99 ? -20.299 -5.118 4.442 1.00 72.44 99 GLU A C 1
ATOM 745 O O . GLU A 1 99 ? -19.514 -4.690 5.283 1.00 72.44 99 GLU A O 1
ATOM 750 N N . ILE A 1 100 ? -21.222 -4.318 3.900 1.00 70.50 100 ILE A N 1
ATOM 751 C CA . ILE A 1 100 ? -21.383 -2.891 4.253 1.00 70.50 100 ILE A CA 1
ATOM 752 C C . ILE A 1 100 ? -21.945 -2.728 5.677 1.00 70.50 100 ILE A C 1
ATOM 754 O O . ILE A 1 100 ? -21.759 -1.683 6.299 1.00 70.50 100 ILE A O 1
ATOM 758 N N . SER A 1 101 ? -22.586 -3.773 6.210 1.00 67.62 101 SER A N 1
ATOM 759 C CA . SER A 1 101 ? -23.161 -3.832 7.561 1.00 67.62 101 SER A CA 1
ATOM 760 C C . SER A 1 101 ? -22.141 -3.516 8.664 1.00 67.62 101 SER A C 1
ATOM 762 O O . SER A 1 101 ? -22.513 -2.997 9.715 1.00 67.62 101 SER A O 1
ATOM 764 N N . GLU A 1 102 ? -20.851 -3.758 8.416 1.00 66.75 102 GLU A N 1
ATOM 765 C CA . GLU A 1 102 ? -19.772 -3.521 9.376 1.00 66.75 102 GLU A CA 1
ATOM 766 C C . GLU A 1 102 ? -19.242 -2.069 9.379 1.00 66.75 102 GLU A C 1
ATOM 768 O O . GLU A 1 102 ? -18.439 -1.697 10.243 1.00 66.75 102 GLU A O 1
ATOM 773 N N . LEU A 1 103 ? -19.679 -1.204 8.457 1.00 77.12 103 LEU A N 1
ATOM 774 C CA . LEU A 1 103 ? -19.238 0.193 8.389 1.00 77.12 103 LEU A CA 1
ATOM 775 C C . LEU A 1 103 ? -20.083 1.095 9.298 1.00 77.12 103 LEU A C 1
ATOM 777 O O . LEU A 1 103 ? -21.091 1.669 8.893 1.00 77.12 103 LEU A O 1
ATOM 781 N N . THR A 1 104 ? -19.641 1.269 10.543 1.00 83.69 104 THR A N 1
ATOM 782 C CA . THR A 1 104 ? -20.223 2.249 11.472 1.00 83.69 104 THR A CA 1
ATOM 783 C C . THR A 1 104 ? -19.730 3.672 11.196 1.00 83.69 104 THR A C 1
ATOM 785 O O . THR A 1 104 ? -18.593 3.892 10.772 1.00 83.69 104 THR A O 1
ATOM 788 N N . THR A 1 105 ? -20.561 4.673 11.503 1.00 83.62 105 THR A N 1
ATOM 789 C CA . THR A 1 105 ? -20.241 6.102 11.318 1.00 83.62 105 THR A CA 1
ATOM 790 C C . THR A 1 105 ? -18.939 6.504 12.014 1.00 83.62 105 THR A C 1
ATOM 792 O O . THR A 1 105 ? -18.146 7.239 11.439 1.00 83.62 105 THR A O 1
ATOM 795 N N . THR A 1 106 ? -18.668 5.952 13.201 1.00 84.69 106 THR A N 1
ATOM 796 C CA . THR A 1 106 ? -17.430 6.180 13.965 1.00 84.69 106 THR A CA 1
ATOM 797 C C . THR A 1 106 ? -16.178 5.690 13.231 1.00 84.69 106 THR A C 1
ATOM 799 O O . THR A 1 106 ? -15.125 6.321 13.298 1.00 84.69 106 THR A O 1
ATOM 802 N N . ARG A 1 107 ? -16.273 4.568 12.506 1.00 87.12 107 ARG A N 1
ATOM 803 C CA . ARG A 1 107 ? -15.163 4.053 11.690 1.00 87.12 107 ARG A CA 1
ATOM 804 C C . ARG A 1 107 ? -14.907 4.966 10.494 1.00 87.12 107 ARG A C 1
ATOM 806 O O . ARG A 1 107 ? -13.758 5.255 10.181 1.00 87.12 107 ARG A O 1
ATOM 813 N N . LEU A 1 108 ? -15.968 5.463 9.860 1.00 86.94 108 LEU A N 1
ATOM 814 C CA . LEU A 1 108 ? -15.842 6.393 8.738 1.00 86.94 108 LEU A CA 1
ATOM 815 C C . LEU A 1 108 ? -15.234 7.734 9.165 1.00 86.94 108 LEU A C 1
ATOM 817 O O . LEU A 1 108 ? -14.379 8.247 8.454 1.00 86.94 108 LEU A O 1
ATOM 821 N N . THR A 1 109 ? -15.605 8.270 10.331 1.00 89.38 109 THR A N 1
ATOM 822 C CA . THR A 1 109 ? -15.004 9.511 10.850 1.00 89.38 109 THR A CA 1
ATOM 823 C C . THR A 1 109 ? -13.523 9.343 11.176 1.00 89.38 109 THR A C 1
ATOM 825 O O . THR A 1 109 ? -12.729 10.203 10.812 1.00 89.38 109 THR A O 1
ATOM 828 N N . ALA A 1 110 ? -13.134 8.218 11.787 1.00 88.38 110 ALA A N 1
ATOM 829 C CA . ALA A 1 110 ? -11.727 7.924 12.062 1.00 88.38 110 ALA A CA 1
ATOM 830 C C . ALA A 1 110 ? -10.908 7.744 10.772 1.00 88.38 110 ALA A C 1
ATOM 832 O O . ALA A 1 110 ? -9.750 8.151 10.697 1.00 88.38 110 ALA A O 1
ATOM 833 N N . LEU A 1 111 ? -11.514 7.156 9.733 1.00 90.31 111 LEU A N 1
ATOM 834 C CA . LEU A 1 111 ? -10.886 7.078 8.419 1.00 90.31 111 LEU A CA 1
ATOM 835 C C . LEU A 1 111 ? -10.702 8.464 7.797 1.00 90.31 111 LEU A C 1
ATOM 837 O O . LEU A 1 111 ? -9.653 8.717 7.216 1.00 90.31 111 LEU A O 1
ATOM 841 N N . ASP A 1 112 ? -11.703 9.341 7.889 1.00 91.12 112 ASP A N 1
ATOM 842 C CA . ASP A 1 112 ? -11.631 10.682 7.305 1.00 91.12 112 ASP A CA 1
ATOM 843 C C . ASP A 1 112 ? -10.543 11.539 7.973 1.00 91.12 112 ASP A C 1
ATOM 845 O O . ASP A 1 112 ? -9.833 12.262 7.276 1.00 91.12 112 ASP A O 1
ATOM 849 N N . GLU A 1 113 ? -10.344 11.392 9.286 1.00 91.75 113 GLU A N 1
ATOM 850 C CA . GLU A 1 113 ? -9.267 12.055 10.036 1.00 91.75 113 GLU A CA 1
ATOM 851 C C . GLU A 1 113 ? -7.863 11.623 9.571 1.00 91.75 113 GLU A C 1
ATOM 853 O O . GLU A 1 113 ? -6.938 12.432 9.516 1.00 91.75 113 GLU A O 1
ATOM 858 N N . HIS A 1 114 ? -7.701 10.359 9.168 1.00 92.38 114 HIS A N 1
ATOM 859 C CA . HIS A 1 114 ? -6.420 9.789 8.725 1.00 92.38 114 HIS A CA 1
ATOM 860 C C . HIS A 1 114 ? -6.445 9.335 7.259 1.00 92.38 114 HIS A C 1
ATOM 862 O O . HIS A 1 114 ? -5.767 8.380 6.857 1.00 92.38 114 HIS A O 1
ATOM 868 N N . ARG A 1 115 ? -7.226 10.039 6.434 1.00 89.56 115 ARG A N 1
ATOM 869 C CA . ARG A 1 115 ? -7.518 9.664 5.044 1.00 89.56 115 ARG A CA 1
ATOM 870 C C . ARG A 1 115 ? -6.272 9.611 4.168 1.00 89.56 115 ARG A C 1
ATOM 872 O O . ARG A 1 115 ? -6.167 8.737 3.308 1.00 89.56 115 ARG A O 1
ATOM 879 N N . GLU A 1 116 ? -5.323 10.516 4.386 1.00 89.12 116 GLU A N 1
ATOM 880 C CA . GLU A 1 116 ? -4.062 10.555 3.635 1.00 89.12 116 GLU A CA 1
ATOM 881 C C . GLU A 1 116 ? -3.219 9.298 3.859 1.00 89.12 116 GLU A C 1
ATOM 883 O O . GLU A 1 116 ? -2.722 8.705 2.897 1.00 89.12 116 GLU A O 1
ATOM 888 N N . LEU A 1 117 ? -3.124 8.833 5.109 1.00 89.69 117 LEU A N 1
ATOM 889 C CA . LEU A 1 117 ? -2.419 7.597 5.434 1.00 89.69 117 LEU A CA 1
ATOM 890 C C . LEU A 1 117 ? -3.101 6.398 4.764 1.00 89.69 117 LEU A C 1
ATOM 892 O O . LEU A 1 117 ? -2.430 5.592 4.122 1.00 89.69 117 LEU A O 1
ATOM 896 N N . ALA A 1 118 ? -4.431 6.308 4.838 1.00 90.19 118 ALA A N 1
ATOM 897 C CA . ALA A 1 118 ? -5.175 5.223 4.201 1.00 90.19 118 ALA A CA 1
ATOM 898 C C . ALA A 1 118 ? -5.006 5.210 2.667 1.00 90.19 118 ALA A C 1
ATOM 900 O O . ALA A 1 118 ? -4.768 4.154 2.080 1.00 90.19 118 ALA A O 1
ATOM 901 N N . HIS A 1 119 ? -5.053 6.368 1.997 1.00 87.56 119 HIS A N 1
ATOM 902 C CA . HIS A 1 119 ? -4.771 6.448 0.553 1.00 87.56 119 HIS A CA 1
ATOM 903 C C . HIS A 1 119 ? -3.336 6.064 0.214 1.00 87.56 119 HIS A C 1
ATOM 905 O O . HIS A 1 119 ? -3.109 5.371 -0.781 1.00 87.56 119 HIS A O 1
ATOM 911 N N . THR A 1 120 ? -2.375 6.478 1.037 1.00 86.00 120 THR A N 1
ATOM 912 C CA . THR A 1 120 ? -0.964 6.133 0.845 1.00 86.00 120 THR A CA 1
ATOM 913 C C . THR A 1 120 ? -0.771 4.622 0.938 1.00 86.00 120 THR A C 1
ATOM 915 O O . THR A 1 120 ? -0.243 4.017 0.007 1.00 86.00 120 THR A O 1
ATOM 918 N N . LEU A 1 121 ? -1.305 3.979 1.980 1.00 85.12 121 LEU A N 1
ATOM 919 C CA . LEU A 1 121 ? -1.248 2.523 2.145 1.00 85.12 121 LEU A CA 1
ATOM 920 C C . LEU A 1 121 ? -1.932 1.779 0.991 1.00 85.12 121 LEU A C 1
ATOM 922 O O . LEU A 1 121 ? -1.364 0.832 0.445 1.00 85.12 121 LEU A O 1
ATOM 926 N N . ALA A 1 122 ? -3.109 2.235 0.554 1.00 84.00 122 ALA A N 1
ATOM 927 C CA . ALA A 1 122 ? -3.804 1.651 -0.591 1.00 84.00 122 ALA A CA 1
ATOM 928 C C . ALA A 1 122 ? -3.001 1.786 -1.899 1.00 84.00 122 ALA A C 1
ATOM 930 O O . ALA A 1 122 ? -2.960 0.850 -2.698 1.00 84.00 122 ALA A O 1
ATOM 931 N N . THR A 1 123 ? -2.329 2.923 -2.103 1.00 81.88 123 THR A N 1
ATOM 932 C CA . THR A 1 123 ? -1.467 3.178 -3.272 1.00 81.88 123 THR A CA 1
ATOM 933 C C . THR A 1 123 ? -0.207 2.317 -3.244 1.00 81.88 123 THR A C 1
ATOM 935 O O . THR A 1 123 ? 0.232 1.827 -4.281 1.00 81.88 123 THR A O 1
ATOM 938 N N . MET A 1 124 ? 0.348 2.078 -2.056 1.00 79.81 124 MET A N 1
ATOM 939 C CA . MET A 1 124 ? 1.492 1.187 -1.862 1.00 79.81 124 MET A CA 1
ATOM 940 C C . MET A 1 124 ? 1.120 -0.301 -1.940 1.00 79.81 124 MET A C 1
ATOM 942 O O . MET A 1 124 ? 2.010 -1.148 -1.959 1.00 79.81 124 MET A O 1
ATOM 946 N N . GLY A 1 125 ? -0.170 -0.643 -2.007 1.00 79.38 125 GLY A N 1
ATOM 947 C CA . GLY A 1 125 ? -0.623 -2.033 -2.015 1.00 79.38 125 GLY A CA 1
ATOM 948 C C . GLY A 1 125 ? -0.602 -2.703 -0.639 1.00 79.38 125 GLY A C 1
ATOM 949 O O . GLY A 1 125 ? -0.613 -3.926 -0.572 1.00 79.38 125 GLY A O 1
ATOM 950 N N . ALA A 1 126 ? -0.546 -1.924 0.444 1.00 87.06 126 ALA A N 1
ATOM 951 C CA . ALA A 1 126 ? -0.448 -2.412 1.815 1.00 87.06 126 ALA A CA 1
ATOM 952 C C . ALA A 1 126 ? -1.822 -2.844 2.357 1.00 87.06 126 ALA A C 1
ATOM 954 O O . ALA A 1 126 ? -2.402 -2.169 3.205 1.00 87.06 126 ALA A O 1
ATOM 955 N N . PHE A 1 127 ? -2.388 -3.919 1.814 1.00 85.81 127 PHE A N 1
ATOM 956 C CA . PHE A 1 127 ? -3.668 -4.489 2.235 1.00 85.81 127 PHE A CA 1
ATOM 957 C C . PHE A 1 127 ? -3.698 -6.007 2.003 1.00 85.81 127 PHE A C 1
ATOM 959 O O . PHE A 1 127 ? -2.862 -6.542 1.275 1.00 85.81 127 PHE A O 1
ATOM 966 N N . ASP A 1 128 ? -4.678 -6.699 2.597 1.00 76.31 128 ASP A N 1
ATOM 967 C CA . ASP A 1 128 ? -4.924 -8.140 2.374 1.00 76.31 128 ASP A CA 1
ATOM 968 C C . ASP A 1 128 ? -3.698 -9.021 2.684 1.00 76.31 128 ASP A C 1
ATOM 970 O O . ASP A 1 128 ? -3.228 -9.808 1.866 1.00 76.31 128 ASP A O 1
ATOM 974 N N . GLY A 1 129 ? -3.104 -8.811 3.864 1.00 77.75 129 GLY A N 1
ATOM 975 C CA . GLY A 1 129 ? -1.898 -9.518 4.306 1.00 77.75 129 GLY A CA 1
ATOM 976 C C . GLY A 1 129 ? -0.594 -8.965 3.723 1.00 77.75 129 GLY A C 1
ATOM 977 O O . GLY A 1 129 ? 0.489 -9.408 4.117 1.00 77.75 129 GLY A O 1
ATOM 978 N N . THR A 1 130 ? -0.672 -7.998 2.802 1.00 81.00 130 THR A N 1
ATOM 979 C CA . THR A 1 130 ? 0.495 -7.271 2.298 1.00 81.00 130 THR A CA 1
ATOM 980 C C . THR A 1 130 ? 0.799 -6.099 3.219 1.00 81.00 130 THR A C 1
ATOM 982 O O . THR A 1 130 ? 0.010 -5.166 3.353 1.00 81.00 130 THR A O 1
ATOM 985 N N . ARG A 1 131 ? 1.984 -6.127 3.825 1.00 85.50 131 ARG A N 1
ATOM 986 C CA . ARG A 1 131 ? 2.431 -5.130 4.799 1.00 85.50 131 ARG A CA 1
ATOM 987 C C . ARG A 1 131 ? 3.541 -4.271 4.230 1.00 85.50 131 ARG A C 1
ATOM 989 O O . ARG A 1 131 ? 4.389 -4.754 3.481 1.00 85.50 131 ARG A O 1
ATOM 996 N N . VAL A 1 132 ? 3.588 -3.017 4.658 1.00 86.31 132 VAL A N 1
ATOM 997 C CA . VAL A 1 132 ? 4.661 -2.081 4.313 1.00 86.31 132 VAL A CA 1
ATOM 998 C C . VAL A 1 132 ? 5.338 -1.587 5.583 1.00 86.31 132 VAL A C 1
ATOM 1000 O O . VAL A 1 132 ? 4.700 -1.430 6.622 1.00 86.31 132 VAL A O 1
ATOM 1003 N N . ARG A 1 133 ? 6.655 -1.380 5.519 1.00 87.38 133 ARG A N 1
ATOM 1004 C CA . ARG A 1 133 ? 7.417 -0.838 6.644 1.00 87.38 133 ARG A CA 1
ATOM 1005 C C . ARG A 1 133 ? 7.038 0.625 6.854 1.00 87.38 133 ARG A C 1
ATOM 1007 O O . ARG A 1 133 ? 7.007 1.393 5.897 1.00 87.38 133 ARG A O 1
ATOM 1014 N N . VAL A 1 134 ? 6.816 1.020 8.101 1.00 86.06 134 VAL A N 1
ATOM 1015 C CA . VAL A 1 134 ? 6.416 2.387 8.469 1.00 86.06 134 VAL A CA 1
ATOM 1016 C C . VAL A 1 134 ? 7.408 3.424 7.934 1.00 86.06 134 VAL A C 1
ATOM 1018 O O . VAL A 1 134 ? 6.996 4.405 7.321 1.00 86.06 134 VAL A O 1
ATOM 1021 N N . SER A 1 135 ? 8.714 3.163 8.051 1.00 83.62 135 SER A N 1
ATOM 1022 C CA . SER A 1 135 ? 9.761 4.051 7.526 1.00 83.62 135 SER A CA 1
ATOM 1023 C C . SER A 1 135 ? 9.744 4.221 5.998 1.00 83.62 135 SER A C 1
ATOM 1025 O O . SER A 1 135 ? 10.411 5.104 5.470 1.00 83.62 135 SER A O 1
ATOM 1027 N N . SER A 1 136 ? 9.053 3.343 5.264 1.00 84.06 136 SER A N 1
ATOM 1028 C CA . SER A 1 136 ? 8.872 3.453 3.811 1.00 84.06 136 SER A CA 1
ATOM 1029 C C . SER A 1 136 ? 7.658 4.302 3.431 1.00 84.06 136 SER A C 1
ATOM 1031 O O . SER A 1 136 ? 7.550 4.694 2.274 1.00 84.06 136 SER A O 1
ATOM 1033 N N . VAL A 1 137 ? 6.752 4.567 4.378 1.00 83.31 137 VAL A N 1
ATOM 1034 C CA . VAL A 1 137 ? 5.575 5.427 4.187 1.00 83.31 137 VAL A CA 1
ATOM 1035 C C . VAL A 1 137 ? 5.958 6.894 4.377 1.00 83.31 137 VAL A C 1
ATOM 1037 O O . VAL A 1 137 ? 5.597 7.736 3.563 1.00 83.31 137 VAL A O 1
ATOM 1040 N N . SER A 1 138 ? 6.707 7.194 5.441 1.00 85.00 138 SER A N 1
ATOM 1041 C CA . SER A 1 138 ? 7.194 8.537 5.762 1.00 85.00 138 SER A CA 1
ATOM 1042 C C . SER A 1 138 ? 8.504 8.451 6.551 1.00 85.00 138 SER A C 1
ATOM 1044 O O . SER A 1 138 ? 8.670 7.511 7.336 1.00 85.00 138 SER A O 1
ATOM 1046 N N . PRO A 1 139 ? 9.423 9.426 6.399 1.00 80.81 139 PRO A N 1
ATOM 1047 C CA . PRO A 1 139 ? 10.565 9.561 7.302 1.00 80.81 139 PRO A CA 1
ATOM 1048 C C . PRO A 1 139 ? 10.135 9.847 8.751 1.00 80.81 139 PRO A C 1
ATOM 1050 O O . PRO A 1 139 ? 10.828 9.435 9.680 1.00 80.81 139 PRO A O 1
ATOM 1053 N N . ASP A 1 140 ? 8.986 10.500 8.952 1.00 88.44 140 ASP A N 1
ATOM 1054 C CA . ASP A 1 140 ? 8.373 10.680 10.271 1.00 88.44 140 ASP A CA 1
ATOM 1055 C C . ASP A 1 140 ? 7.535 9.445 10.637 1.00 88.44 140 ASP A C 1
ATOM 1057 O O . ASP A 1 140 ? 6.320 9.382 10.423 1.00 88.44 140 ASP A O 1
ATOM 1061 N N . TYR A 1 141 ? 8.217 8.415 11.135 1.00 86.94 141 TYR A N 1
ATOM 1062 C CA . TYR A 1 141 ? 7.594 7.134 11.463 1.00 86.94 141 TYR A CA 1
ATOM 1063 C C . TYR A 1 141 ? 6.696 7.199 12.708 1.00 86.94 141 TYR A C 1
ATOM 1065 O O . TYR A 1 141 ? 5.751 6.417 12.800 1.00 86.94 141 TYR A O 1
ATOM 1073 N N . GLU A 1 142 ? 6.937 8.121 13.646 1.00 89.50 142 GLU A N 1
ATOM 1074 C CA . GLU A 1 142 ? 6.094 8.279 14.842 1.00 89.50 142 GLU A CA 1
ATOM 1075 C C . GLU A 1 142 ? 4.723 8.858 14.473 1.00 89.50 142 GLU A C 1
ATOM 1077 O O . GLU A 1 142 ? 3.700 8.357 14.944 1.00 89.50 142 GLU A O 1
ATOM 1082 N N . ALA A 1 143 ? 4.666 9.835 13.558 1.00 89.06 143 ALA A N 1
ATOM 1083 C CA . ALA A 1 143 ? 3.392 10.337 13.041 1.00 89.06 143 ALA A CA 1
ATOM 1084 C C . ALA A 1 143 ? 2.581 9.234 12.337 1.00 89.06 143 ALA A C 1
ATOM 1086 O O . ALA A 1 143 ? 1.373 9.103 12.562 1.00 89.06 143 ALA A O 1
ATOM 1087 N N . VAL A 1 144 ? 3.244 8.390 11.537 1.00 90.44 144 VAL A N 1
ATOM 1088 C CA . VAL A 1 144 ? 2.594 7.256 10.859 1.00 90.44 144 VAL A CA 1
ATOM 1089 C C . VAL A 1 144 ? 2.104 6.212 11.861 1.00 90.44 144 VAL A C 1
ATOM 1091 O O . VAL A 1 144 ? 0.998 5.699 11.703 1.00 90.44 144 VAL A O 1
ATOM 1094 N N . LEU A 1 145 ? 2.880 5.905 12.902 1.00 92.50 145 LEU A N 1
ATOM 1095 C CA . LEU A 1 145 ? 2.458 4.978 13.954 1.00 92.50 145 LEU A CA 1
ATOM 1096 C C . LEU A 1 145 ? 1.294 5.525 14.773 1.00 92.50 145 LEU A C 1
ATOM 1098 O O . LEU A 1 145 ? 0.382 4.765 15.089 1.00 92.50 145 L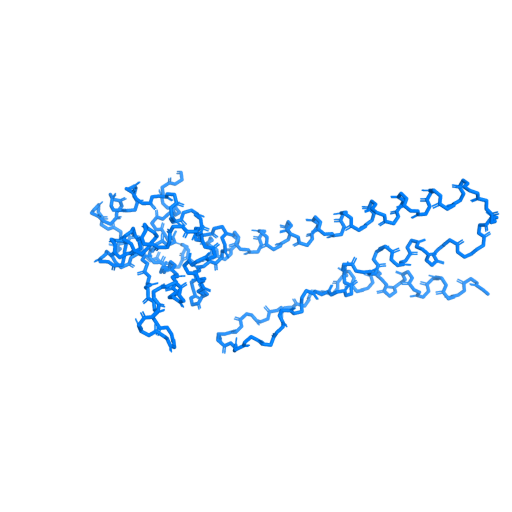EU A O 1
ATOM 1102 N N . SER A 1 146 ? 1.290 6.820 15.084 1.00 93.62 146 SER A N 1
ATOM 1103 C CA . SER 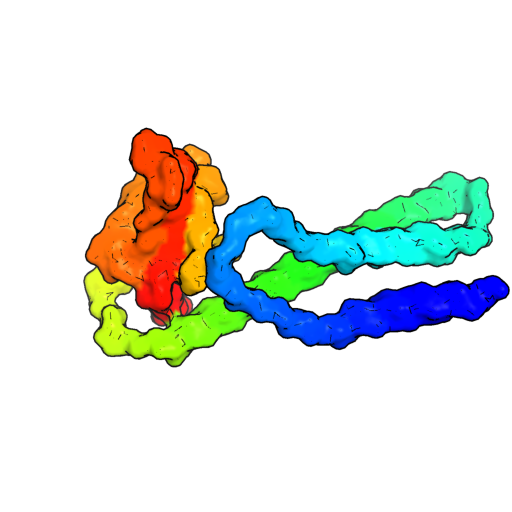A 1 146 ? 0.193 7.476 15.797 1.00 93.62 146 SER A CA 1
ATOM 1104 C C . SER A 1 146 ? -1.117 7.390 15.003 1.00 93.62 146 SER A C 1
ATOM 1106 O O . SER A 1 146 ? -2.110 6.841 15.491 1.00 93.62 146 SER A O 1
ATOM 1108 N N . ALA A 1 147 ? -1.099 7.821 13.737 1.00 92.81 147 ALA A N 1
ATOM 1109 C CA . ALA A 1 147 ? -2.258 7.741 12.846 1.00 92.81 147 ALA A CA 1
ATOM 1110 C C . ALA A 1 147 ? -2.671 6.284 12.559 1.00 92.81 147 ALA A C 1
ATOM 1112 O O . ALA A 1 147 ? -3.856 5.945 12.564 1.00 92.81 147 ALA A O 1
ATOM 1113 N N . GLY A 1 148 ? -1.701 5.386 12.375 1.00 93.00 148 GLY A N 1
ATOM 1114 C CA . GLY A 1 148 ? -1.944 3.957 12.204 1.00 93.00 148 GLY A CA 1
ATOM 1115 C C . GLY A 1 148 ? -2.599 3.322 13.432 1.00 93.00 148 GLY A C 1
ATOM 1116 O O . GLY A 1 148 ? -3.534 2.542 13.283 1.00 93.00 148 GLY A O 1
ATOM 1117 N N . SER A 1 149 ? -2.170 3.701 14.639 1.00 93.88 149 SER A N 1
ATOM 1118 C CA . SER A 1 149 ? -2.737 3.212 15.904 1.00 93.88 149 SER A CA 1
ATOM 1119 C C . SER A 1 149 ? -4.165 3.719 16.100 1.00 93.88 149 SER A C 1
ATOM 1121 O O . SER A 1 149 ? -5.026 3.008 16.618 1.00 93.88 149 SER A O 1
ATOM 1123 N N . ALA A 1 150 ? -4.458 4.948 15.667 1.00 93.38 150 ALA A N 1
ATOM 1124 C CA . ALA A 1 150 ? -5.820 5.464 15.644 1.00 93.38 150 ALA A CA 1
ATOM 1125 C C . ALA A 1 150 ? -6.721 4.643 14.708 1.00 93.38 150 ALA A C 1
ATOM 1127 O O . ALA A 1 150 ? -7.792 4.211 15.130 1.00 93.38 150 ALA A O 1
ATOM 1128 N N . LEU A 1 151 ? -6.260 4.328 13.496 1.00 93.56 151 LEU A N 1
ATOM 1129 C CA . LEU A 1 151 ? -6.988 3.455 12.567 1.00 93.56 151 LEU A CA 1
ATOM 1130 C C . LEU A 1 151 ? -7.123 2.009 13.082 1.00 93.56 151 LEU A C 1
ATOM 1132 O O . LEU A 1 151 ? -8.169 1.381 12.897 1.00 93.56 151 LEU A O 1
ATOM 1136 N N . GLU A 1 152 ? -6.099 1.479 13.751 1.00 94.56 152 GLU A N 1
ATOM 1137 C CA . GLU A 1 152 ? -6.091 0.128 14.325 1.00 94.56 152 GLU A CA 1
ATOM 1138 C C . GLU A 1 152 ? -7.115 -0.035 15.451 1.00 94.56 152 GLU A C 1
ATOM 1140 O O . GLU A 1 152 ? -7.838 -1.032 15.473 1.00 94.56 152 GLU A O 1
ATOM 1145 N N . ARG A 1 153 ? -7.288 0.977 16.316 1.00 93.75 153 ARG A N 1
ATOM 1146 C CA . ARG A 1 153 ? -8.347 0.986 17.348 1.00 93.75 153 ARG A CA 1
ATOM 1147 C C . ARG A 1 153 ? -9.752 0.804 16.768 1.00 93.75 153 ARG A C 1
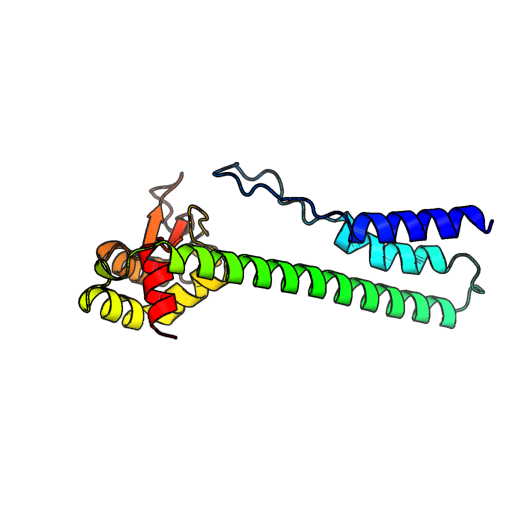ATOM 1149 O O . ARG A 1 153 ? -10.636 0.283 17.443 1.00 93.75 153 ARG A O 1
ATOM 1156 N N . HIS A 1 154 ? -9.955 1.212 15.518 1.00 92.38 154 HIS A N 1
ATOM 1157 C CA . HIS A 1 154 ? -11.221 1.067 14.802 1.00 92.38 154 HIS A CA 1
ATOM 1158 C C . HIS A 1 154 ? -11.282 -0.175 13.898 1.00 92.38 154 HIS A C 1
ATOM 1160 O O . HIS A 1 154 ? -12.306 -0.403 13.249 1.00 92.38 154 HIS A O 1
ATOM 1166 N N . GLY A 1 155 ? -10.225 -0.993 13.876 1.00 90.50 155 GLY A N 1
ATOM 1167 C CA . GLY A 1 155 ? -10.112 -2.197 13.052 1.00 90.50 155 GLY A CA 1
ATOM 1168 C C . GLY A 1 155 ? -9.859 -1.918 11.568 1.00 90.50 155 GLY A C 1
ATOM 1169 O O . GLY A 1 155 ? -10.071 -2.803 10.741 1.00 90.50 155 GLY A O 1
ATOM 1170 N N . LEU A 1 156 ? -9.440 -0.700 11.208 1.00 92.44 156 LEU A N 1
ATOM 1171 C CA . LEU A 1 156 ? -9.237 -0.264 9.817 1.00 92.44 156 LEU A CA 1
ATOM 1172 C C . LEU A 1 156 ? -7.806 -0.500 9.322 1.00 92.44 156 LEU A C 1
ATOM 1174 O O . LEU A 1 156 ? -7.572 -0.654 8.124 1.00 92.44 156 LEU A O 1
ATOM 1178 N N . ALA A 1 157 ? -6.851 -0.553 10.243 1.00 94.06 157 ALA A N 1
ATOM 1179 C CA . ALA A 1 157 ? -5.459 -0.875 9.975 1.00 94.06 157 ALA A CA 1
ATOM 1180 C C . ALA A 1 157 ? -4.964 -1.930 10.967 1.00 94.06 157 ALA A C 1
ATOM 1182 O O . ALA A 1 157 ? -5.621 -2.213 11.969 1.00 94.06 157 ALA A O 1
ATOM 1183 N N . ARG A 1 158 ? -3.807 -2.514 10.677 1.00 93.81 158 ARG A N 1
ATOM 1184 C CA . ARG A 1 158 ? -3.089 -3.405 11.583 1.00 93.81 158 ARG A CA 1
ATOM 1185 C C . ARG A 1 158 ? -1.624 -3.009 11.613 1.00 93.81 158 ARG A C 1
ATOM 1187 O O . ARG A 1 158 ? -1.011 -2.847 10.556 1.00 93.81 158 ARG A O 1
ATOM 1194 N N . ILE A 1 159 ? -1.071 -2.892 12.812 1.00 92.50 159 ILE A N 1
ATOM 1195 C CA . ILE A 1 159 ? 0.348 -2.639 13.040 1.00 92.50 159 ILE A CA 1
ATOM 1196 C C . ILE A 1 159 ? 0.996 -3.931 13.544 1.00 92.50 159 ILE A C 1
ATOM 1198 O O . ILE A 1 159 ? 0.384 -4.747 14.233 1.00 92.50 159 ILE A O 1
ATOM 1202 N N . SER A 1 160 ? 2.230 -4.208 13.129 1.00 88.50 160 SER A N 1
ATOM 1203 C CA . SER A 1 160 ? 2.929 -5.438 13.508 1.00 88.50 160 SER A CA 1
ATOM 1204 C C . SER A 1 160 ? 4.437 -5.227 13.704 1.00 88.50 160 SER A C 1
ATOM 1206 O O . SER A 1 160 ? 5.141 -4.884 12.747 1.00 88.50 160 SER A O 1
ATOM 1208 N N . PRO A 1 161 ? 4.975 -5.507 14.909 1.00 81.81 161 PRO A N 1
ATOM 1209 C CA . PRO A 1 161 ? 6.406 -5.470 15.201 1.00 81.81 161 PRO A CA 1
ATOM 1210 C C . PRO A 1 161 ? 7.054 -6.805 14.804 1.00 81.81 161 PRO A C 1
ATOM 1212 O O . PRO A 1 161 ? 7.486 -7.586 15.639 1.00 81.81 161 PRO A O 1
ATOM 1215 N N . MET A 1 162 ? 7.061 -7.124 13.510 1.00 63.91 162 MET A N 1
ATOM 1216 C CA . MET A 1 162 ? 7.290 -8.487 13.001 1.00 63.91 162 MET A CA 1
ATOM 1217 C C . MET A 1 162 ? 8.592 -9.174 13.471 1.00 63.91 162 MET A C 1
ATOM 1219 O O . MET A 1 162 ? 8.624 -10.397 13.525 1.00 63.91 162 MET A O 1
ATOM 1223 N N . MET A 1 163 ? 9.648 -8.424 13.815 1.00 62.59 163 MET A N 1
ATOM 1224 C CA . MET A 1 163 ? 10.891 -8.983 14.386 1.00 62.59 163 MET A CA 1
ATOM 1225 C C . MET A 1 163 ? 11.631 -8.054 15.368 1.00 62.59 163 MET A C 1
ATOM 1227 O O . MET A 1 163 ? 12.667 -8.440 15.890 1.00 62.59 163 MET A O 1
ATOM 1231 N N . HIS A 1 164 ? 11.181 -6.812 15.565 1.00 68.81 164 HIS A N 1
ATOM 1232 C CA . HIS A 1 164 ? 11.901 -5.803 16.354 1.00 68.81 164 HIS A CA 1
ATOM 1233 C C . HIS A 1 164 ? 10.889 -4.984 17.160 1.00 68.81 164 HIS A C 1
ATOM 1235 O O . HIS A 1 164 ? 10.446 -3.927 16.714 1.00 68.81 164 HIS A O 1
ATOM 1241 N N . ALA A 1 165 ? 10.482 -5.492 18.326 1.00 73.75 165 ALA A N 1
ATOM 1242 C CA . ALA A 1 165 ? 9.553 -4.772 19.199 1.00 73.75 165 ALA A CA 1
ATOM 1243 C C . ALA A 1 165 ? 10.135 -3.424 19.659 1.00 73.75 165 ALA A C 1
ATOM 1245 O O . ALA A 1 165 ? 9.409 -2.436 19.711 1.00 73.75 165 ALA A O 1
ATOM 1246 N N . ASP A 1 166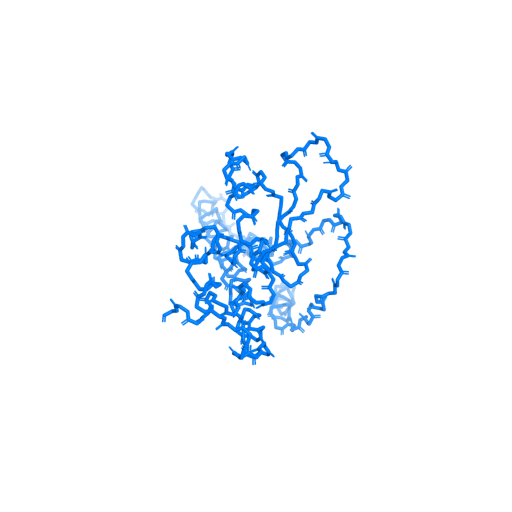 ? 11.450 -3.369 19.875 1.00 81.25 166 ASP A N 1
ATOM 1247 C CA . ASP A 1 166 ? 12.123 -2.195 20.440 1.00 81.25 166 ASP A CA 1
ATOM 1248 C C . ASP A 1 166 ? 12.430 -1.102 19.402 1.00 81.25 166 ASP A C 1
ATOM 1250 O O . ASP A 1 166 ? 12.619 0.058 19.757 1.00 81.25 166 ASP A O 1
ATOM 1254 N N . ASP A 1 167 ? 12.448 -1.445 18.109 1.00 83.06 167 ASP A N 1
ATOM 1255 C CA . ASP A 1 167 ? 12.764 -0.514 17.020 1.00 83.06 167 ASP A CA 1
ATOM 1256 C C . ASP A 1 167 ? 11.521 -0.221 16.173 1.00 83.06 167 ASP A C 1
ATOM 1258 O O . ASP A 1 167 ? 11.218 -0.904 15.187 1.00 83.06 167 ASP A O 1
ATOM 1262 N N . ARG A 1 168 ? 10.807 0.836 16.570 1.00 80.25 168 ARG A N 1
ATOM 1263 C CA . ARG A 1 168 ? 9.560 1.301 15.947 1.00 80.25 168 ARG A CA 1
ATOM 1264 C C . ARG A 1 168 ? 9.697 1.683 14.475 1.00 80.25 168 ARG A C 1
ATOM 1266 O O . ARG A 1 168 ? 8.741 1.536 13.717 1.00 80.25 168 ARG A O 1
ATOM 1273 N N . SER A 1 169 ? 10.890 2.072 14.026 1.00 75.56 169 SER A N 1
ATOM 1274 C CA . SER A 1 169 ? 11.138 2.380 12.611 1.00 75.56 169 SER A CA 1
ATOM 1275 C C . SER A 1 169 ? 10.985 1.149 11.700 1.00 75.56 169 SER A C 1
ATOM 1277 O O . SER A 1 169 ? 10.672 1.265 10.512 1.00 75.56 169 SER A O 1
ATOM 1279 N N . LYS A 1 170 ? 11.158 -0.055 12.263 1.00 80.25 170 LYS A N 1
ATOM 1280 C CA . LYS A 1 170 ? 11.055 -1.343 11.560 1.00 80.25 170 LYS A CA 1
ATOM 1281 C C . LYS A 1 170 ? 9.680 -1.987 11.675 1.00 80.25 170 LYS A C 1
ATOM 1283 O O . LYS A 1 170 ? 9.505 -3.120 11.218 1.00 80.25 170 LYS A O 1
ATOM 1288 N N . TRP A 1 171 ? 8.718 -1.301 12.285 1.00 86.94 171 TRP A N 1
ATOM 1289 C CA . TRP A 1 171 ? 7.356 -1.797 12.383 1.00 86.94 171 TRP A CA 1
ATOM 1290 C C . TRP A 1 171 ? 6.676 -1.771 11.017 1.00 86.94 171 TRP A C 1
ATOM 1292 O O . TRP A 1 171 ? 7.076 -1.052 10.096 1.00 86.94 171 TRP A O 1
ATOM 1302 N N . TRP A 1 172 ? 5.662 -2.614 10.883 1.00 90.50 172 TRP A N 1
ATOM 1303 C CA . TRP A 1 172 ? 4.924 -2.811 9.647 1.00 90.50 172 TRP A CA 1
ATOM 1304 C C . TRP A 1 172 ? 3.473 -2.399 9.833 1.00 90.50 172 TRP A C 1
ATOM 1306 O O . TRP A 1 172 ? 2.919 -2.579 10.916 1.00 90.50 172 TRP A O 1
ATOM 1316 N N . ILE A 1 173 ? 2.869 -1.877 8.773 1.00 91.88 173 ILE A N 1
ATOM 1317 C CA . ILE A 1 173 ? 1.479 -1.433 8.744 1.00 91.88 173 ILE A CA 1
ATOM 1318 C C . ILE A 1 173 ? 0.779 -1.956 7.482 1.00 91.88 173 ILE A C 1
ATOM 1320 O O . ILE A 1 173 ? 1.377 -2.032 6.404 1.00 91.88 173 ILE A O 1
ATOM 1324 N N . GLU A 1 174 ? -0.485 -2.341 7.629 1.00 93.31 174 GLU A N 1
ATOM 1325 C CA . GLU A 1 174 ? -1.392 -2.728 6.542 1.00 93.31 174 GLU A CA 1
ATOM 1326 C C . GLU A 1 174 ? -2.807 -2.198 6.800 1.00 93.31 174 GLU A C 1
ATOM 1328 O O . GLU A 1 174 ? -3.220 -2.034 7.949 1.00 93.31 174 GLU A O 1
ATOM 1333 N N . LEU A 1 175 ? -3.569 -1.960 5.733 1.00 92.38 175 LEU A N 1
ATOM 1334 C CA . LEU A 1 175 ? -5.014 -1.773 5.802 1.00 92.38 175 LEU A CA 1
ATOM 1335 C C . LEU A 1 175 ? -5.715 -3.126 5.907 1.00 92.38 175 LEU A C 1
ATOM 1337 O O . LEU A 1 175 ? -5.394 -4.080 5.193 1.00 92.38 175 LEU A O 1
ATOM 1341 N N . THR A 1 176 ? -6.732 -3.189 6.759 1.00 91.31 176 THR A N 1
ATOM 1342 C CA . THR A 1 176 ? -7.617 -4.353 6.835 1.00 91.31 176 THR A CA 1
ATOM 1343 C C . THR A 1 176 ? -8.616 -4.343 5.674 1.00 91.31 176 THR A C 1
ATOM 1345 O O . THR A 1 176 ? -8.801 -3.331 4.992 1.00 91.31 176 THR A O 1
ATOM 1348 N N . ALA A 1 177 ? -9.320 -5.460 5.463 1.00 86.88 177 ALA A N 1
ATOM 1349 C CA . ALA A 1 177 ? -10.419 -5.522 4.496 1.00 86.88 177 ALA A CA 1
ATOM 1350 C C . ALA A 1 177 ? -11.498 -4.455 4.777 1.00 86.88 177 ALA A C 1
ATOM 1352 O O . ALA A 1 177 ? -12.031 -3.855 3.841 1.00 86.88 177 ALA A O 1
ATOM 1353 N N . LEU A 1 178 ? -11.752 -4.164 6.059 1.00 88.44 178 LEU A N 1
ATOM 1354 C CA . LEU A 1 178 ? -12.644 -3.089 6.495 1.00 88.44 178 LEU A CA 1
ATOM 1355 C C . LEU A 1 178 ? -12.091 -1.702 6.169 1.00 88.44 178 LEU A C 1
ATOM 1357 O O . LEU A 1 178 ? -12.832 -0.864 5.664 1.00 88.44 178 LEU A O 1
ATOM 1361 N N . GLY A 1 179 ? -10.797 -1.457 6.393 1.00 88.62 179 GLY A N 1
ATOM 1362 C CA . GLY A 1 179 ? -10.152 -0.196 6.014 1.00 88.62 179 GLY A CA 1
ATOM 1363 C C . GLY A 1 179 ? -10.237 0.083 4.514 1.00 88.62 179 GLY A C 1
ATOM 1364 O O . GLY A 1 179 ? -10.579 1.192 4.101 1.00 88.62 179 GLY A O 1
ATOM 1365 N N . VAL A 1 180 ? -10.003 -0.941 3.689 1.00 88.69 180 VAL A N 1
ATOM 1366 C CA . VAL A 1 180 ? -10.129 -0.856 2.225 1.00 88.69 180 VAL A CA 1
ATOM 1367 C C . VAL A 1 180 ? -11.566 -0.557 1.800 1.00 88.69 180 VAL A C 1
ATOM 1369 O O . VAL A 1 180 ? -11.794 0.304 0.948 1.00 88.69 180 VAL A O 1
ATOM 1372 N N . GLN A 1 181 ? -12.540 -1.251 2.383 1.00 86.81 181 GLN A N 1
ATOM 1373 C CA . GLN A 1 181 ? -13.949 -1.045 2.068 1.00 86.81 181 GLN A CA 1
ATOM 1374 C C . GLN A 1 181 ? -14.429 0.347 2.504 1.00 86.81 181 GLN A C 1
ATOM 1376 O O . GLN A 1 181 ? -15.080 1.044 1.725 1.00 86.81 181 GLN A O 1
ATOM 1381 N N . ALA A 1 182 ? -14.051 0.788 3.706 1.00 87.31 182 ALA A N 1
ATOM 1382 C CA . ALA A 1 182 ? -14.352 2.120 4.215 1.00 87.31 182 ALA A CA 1
ATOM 1383 C C . ALA A 1 182 ? -13.800 3.202 3.266 1.00 87.31 182 ALA A C 1
ATOM 1385 O O . ALA A 1 182 ? -14.524 4.123 2.881 1.00 87.31 182 ALA A O 1
ATOM 1386 N N . LEU A 1 183 ? -12.563 3.028 2.783 1.00 88.81 183 LEU A N 1
ATOM 1387 C CA . LEU A 1 183 ? -11.935 3.916 1.800 1.00 88.81 183 LEU A CA 1
ATOM 1388 C C . LEU A 1 183 ? -12.658 3.914 0.447 1.00 88.81 183 LEU A C 1
ATOM 1390 O O . LEU A 1 183 ? -12.795 4.963 -0.183 1.00 88.81 183 LEU A O 1
ATOM 1394 N N . ALA A 1 184 ? -13.138 2.754 -0.004 1.00 85.38 184 ALA A N 1
ATOM 1395 C CA . ALA A 1 184 ? -13.895 2.634 -1.246 1.00 85.38 184 ALA A CA 1
ATOM 1396 C C . ALA A 1 184 ? -15.277 3.300 -1.159 1.00 85.38 184 ALA A C 1
ATOM 1398 O O . ALA A 1 184 ? -15.731 3.869 -2.150 1.00 85.38 184 ALA A O 1
ATOM 1399 N N . SER A 1 185 ? -15.916 3.268 0.015 1.00 82.75 185 SER A N 1
ATOM 1400 C CA . SER A 1 185 ? -17.241 3.861 0.255 1.00 82.75 185 SER A CA 1
ATOM 1401 C C . SER A 1 185 ? -17.245 5.398 0.267 1.00 82.75 185 SER A C 1
ATOM 1403 O O . SER A 1 185 ? -18.292 6.018 0.115 1.00 82.75 185 SER A O 1
ATOM 1405 N N . ARG A 1 186 ? -16.067 6.017 0.422 1.00 72.38 186 ARG A N 1
ATOM 1406 C CA . ARG A 1 186 ? -15.851 7.471 0.523 1.00 72.38 186 ARG A CA 1
ATOM 1407 C C . ARG A 1 186 ? -15.346 8.121 -0.780 1.00 72.38 186 ARG A C 1
ATOM 1409 O O . ARG A 1 186 ? -14.727 9.192 -0.722 1.00 72.38 186 ARG A O 1
ATOM 1416 N N . ARG A 1 187 ? -15.543 7.457 -1.925 1.00 57.72 187 ARG A N 1
ATOM 1417 C CA . ARG A 1 187 ? -15.226 7.992 -3.262 1.00 57.72 187 ARG A CA 1
ATOM 1418 C C . ARG A 1 187 ? -16.285 8.944 -3.785 1.00 57.72 187 ARG A C 1
ATOM 1420 O O . ARG A 1 187 ? -17.479 8.662 -3.568 1.00 57.72 187 ARG A O 1
#

Sequence (187 aa):
MSAIVSVVFLLAYLYAQTPARAVFDVYRAPEVYPVPWGRVIFPPAAVVCGAIGLPDTAASDALLLTAGTAAGTLSMHTLFSRGLREQRLRLRTLASRTEISELTTTRLTALDEHRELAHTLATMGAFDGTRVRVSSVSPDYEAVLSAGSALERHGLARISPMMHADDRSKWWIELTALGVQALASRR

pLDDT: mean 70.56, std 18.24, range [26.27, 94.56]

Organism: NCBI:txid699041

Radius of gyration: 22.48 Å; chains: 1; bounding box: 53×29×62 Å

Secondary structure (DSSP, 8-state):
-HHHHHHHHHHHHHHHH--------S----------HHHHHHHHHHHHHTTTTS-S-HHHHHHHHHHHHHHHHHHHHHHHHHHHHHHHHHHHHHHHHS-GGG--HHHHHHHHHTHHHHHHHHHHT-BTT--EEHHHH-S-HHHHHHHHHHHHHTTSEEEE-SS-SS-GGG-EEEE-HHHHHHHHHT-